Protein AF-A6DUK2-F1 (afdb_monomer)

Sequence (180 aa):
SLGEWRDLEKHQFIKEEFAVSKVKKNKSLIGTLGPFYIPAARHEIKELVKKYDLRALNLEQEVLGSKGKLFKLSSDVKMPRCLLSYIGNGYREITDIESNWERSTVRIFNDDGYSPFILKYKKSEIEALPDFDIVMTAERIGTLGAYTHIRLPLVTQKFRKAMTDLKVRGLQYVPVELVD

Radius of gyration: 17.28 Å; Cα contacts (8 Å, |Δi|>4): 289; chains: 1; bounding box: 39×39×57 Å

pLDDT: mean 71.47, std 18.18, range [30.64, 94.12]

Organism: NCBI:txid313628

Solvent-accessible surface area (backbone atoms only — not comparable to full-atom values): 10766 Å² total; per-residue (Å²): 115,85,63,63,61,59,50,52,54,52,56,48,52,51,54,65,73,55,60,79,72,87,79,73,93,64,96,50,58,30,43,56,51,74,98,45,83,44,47,30,31,33,58,84,47,53,72,60,51,59,76,68,68,58,35,48,58,40,81,80,47,64,42,86,92,47,92,80,50,34,26,35,68,41,34,89,48,60,45,63,71,62,70,52,35,26,30,32,76,91,77,37,81,38,82,74,78,86,46,82,68,50,50,72,42,30,37,43,78,47,71,90,78,62,74,78,69,70,51,33,36,52,42,70,61,56,72,70,49,77,83,61,25,29,30,18,43,60,56,32,42,19,58,90,91,53,96,59,58,42,51,53,71,46,68,37,70,69,42,53,50,51,41,51,77,69,64,56,41,84,80,83,87,72,70,68,47,71,41,132

Mean predicted aligned error: 10.88 Å

Foldseek 3Di:
DVVVVVVVVVVVVQCVVPPDDPDDDDPFQWEAPPPHRFIKGFPVCVVLLVVLVFFQFDFPAADPPPPRGIHTRAGPAEADAWQFWFQFPPRDTDRDDPDPVRLQTGADGPPPDDPPDATEDEPVRVVPTPDGQKHWYPGWHHHPPDSDTHTDIDGDVSVVVSCVVVVGPDDDDHHHHYDD

Structure (mmCIF, N/CA/C/O backbone):
data_AF-A6DUK2-F1
#
_entry.id   AF-A6DUK2-F1
#
loop_
_atom_site.group_PDB
_atom_site.id
_atom_site.type_symbol
_atom_site.label_atom_id
_atom_site.label_alt_id
_atom_site.label_comp_id
_atom_site.label_asym_id
_atom_site.label_entity_id
_atom_site.label_seq_id
_atom_site.pdbx_PDB_ins_code
_atom_site.Cartn_x
_atom_site.Cartn_y
_atom_site.Cartn_z
_atom_site.occupancy
_atom_site.B_iso_or_equiv
_atom_site.auth_seq_id
_atom_site.auth_comp_id
_atom_site.auth_asym_id
_atom_site.auth_atom_id
_atom_site.pdbx_PDB_model_num
ATOM 1 N N . SER A 1 1 ? -6.455 6.736 -35.539 1.00 45.06 1 SER A N 1
ATOM 2 C CA . SER A 1 1 ? -7.349 5.564 -35.354 1.00 45.06 1 SER A CA 1
ATOM 3 C C . SER A 1 1 ? -8.377 5.902 -34.267 1.00 45.06 1 SER A C 1
ATOM 5 O O . SER A 1 1 ? -8.144 6.832 -33.508 1.00 45.06 1 SER A O 1
ATOM 7 N N . LEU A 1 2 ? -9.525 5.215 -34.161 1.00 30.89 2 LEU A N 1
ATOM 8 C CA . LEU A 1 2 ? -10.537 5.487 -33.108 1.00 30.89 2 LEU A CA 1
ATOM 9 C C . LEU A 1 2 ? -10.062 5.141 -31.672 1.00 30.89 2 LEU A C 1
ATOM 11 O O . LEU A 1 2 ? -10.790 5.394 -30.715 1.00 30.89 2 LEU A O 1
ATOM 15 N N . GLY A 1 3 ? -8.859 4.568 -31.521 1.00 35.19 3 GLY A N 1
ATOM 16 C CA . GLY A 1 3 ? -8.232 4.263 -30.230 1.00 35.19 3 GLY A CA 1
ATOM 17 C C . GLY A 1 3 ? -7.584 5.477 -29.558 1.00 35.19 3 GLY A C 1
ATOM 18 O O . GLY A 1 3 ? -7.740 5.654 -28.358 1.00 35.19 3 GLY A O 1
ATOM 19 N N . GLU A 1 4 ? -6.965 6.375 -30.329 1.00 37.75 4 GLU A N 1
ATOM 20 C CA . GLU A 1 4 ? -6.225 7.530 -29.783 1.00 37.75 4 GLU A CA 1
ATOM 21 C C . GLU A 1 4 ? -7.146 8.577 -29.129 1.00 37.75 4 GLU A C 1
ATOM 23 O O . GLU A 1 4 ? -6.772 9.224 -28.154 1.00 37.75 4 GLU A O 1
ATOM 28 N N . TRP A 1 5 ? -8.387 8.707 -29.613 1.00 30.64 5 TRP A N 1
ATOM 29 C CA . TRP A 1 5 ? -9.367 9.653 -29.065 1.00 30.64 5 TRP A CA 1
ATOM 30 C C . TRP A 1 5 ? -10.004 9.166 -27.754 1.00 30.64 5 TRP A C 1
ATOM 32 O O . TRP A 1 5 ? -10.293 9.979 -26.880 1.00 30.64 5 TRP A O 1
ATOM 42 N N . ARG A 1 6 ? -10.162 7.845 -27.573 1.00 38.12 6 ARG A N 1
ATOM 43 C CA . ARG A 1 6 ? -10.682 7.266 -26.318 1.00 38.12 6 ARG A CA 1
ATOM 44 C C . ARG A 1 6 ? -9.668 7.347 -25.176 1.00 38.12 6 ARG A C 1
ATOM 46 O O . ARG A 1 6 ? -10.071 7.477 -24.020 1.00 38.12 6 ARG A O 1
ATOM 53 N N . ASP A 1 7 ? -8.375 7.297 -25.492 1.00 47.16 7 ASP A N 1
ATOM 54 C CA . ASP A 1 7 ? -7.317 7.453 -24.494 1.00 47.16 7 ASP A CA 1
ATOM 55 C C . ASP A 1 7 ? -7.156 8.912 -24.060 1.00 47.16 7 ASP A C 1
ATOM 57 O O . ASP A 1 7 ? -7.055 9.165 -22.860 1.00 47.16 7 ASP A O 1
ATOM 61 N N . LEU A 1 8 ? -7.246 9.877 -24.983 1.00 43.12 8 LEU A N 1
ATOM 62 C CA . LEU A 1 8 ? -7.203 11.310 -24.660 1.00 43.12 8 LEU A CA 1
ATOM 63 C C . LEU A 1 8 ? -8.324 11.738 -23.698 1.00 43.12 8 LEU A C 1
ATOM 65 O O . LEU A 1 8 ? -8.045 12.427 -22.718 1.00 43.12 8 LEU A O 1
ATOM 69 N N . GLU A 1 9 ? -9.561 11.281 -23.914 1.00 44.59 9 GLU A N 1
ATOM 70 C CA . GLU A 1 9 ? -10.689 11.589 -23.021 1.00 44.59 9 GLU A CA 1
ATOM 71 C C . GLU A 1 9 ? -10.521 10.964 -21.627 1.00 44.59 9 GLU A C 1
ATOM 73 O O . GLU A 1 9 ? -10.755 11.635 -20.622 1.00 44.59 9 GLU A O 1
ATOM 78 N N . LYS A 1 10 ? -10.034 9.716 -21.533 1.00 47.97 10 LYS A N 1
ATOM 79 C CA . LYS A 1 10 ? -9.690 9.090 -20.241 1.00 47.97 10 LYS A CA 1
ATOM 80 C C . LYS A 1 10 ? -8.568 9.838 -19.519 1.00 47.97 10 LYS A C 1
ATOM 82 O O . LYS A 1 10 ? -8.664 10.065 -18.316 1.00 47.97 10 LYS A O 1
ATOM 87 N N . HIS A 1 11 ? -7.518 10.226 -20.241 1.00 41.28 11 HIS A N 1
ATOM 88 C CA . HIS A 1 11 ? -6.366 10.948 -19.695 1.00 41.28 11 HIS A CA 1
ATOM 89 C C . HIS A 1 11 ? -6.765 12.338 -19.185 1.00 41.28 11 HIS A C 1
ATOM 91 O O . HIS A 1 11 ? -6.286 12.783 -18.140 1.00 41.28 11 HIS A O 1
ATOM 97 N N . GLN A 1 12 ? -7.655 13.022 -19.905 1.00 43.25 12 GLN A N 1
ATOM 98 C CA . GLN A 1 12 ? -8.161 14.334 -19.521 1.00 43.25 12 GLN A CA 1
ATOM 99 C C . GLN A 1 12 ? -9.124 14.249 -18.329 1.00 43.25 12 GLN A C 1
ATOM 101 O O . GLN A 1 12 ? -8.965 15.006 -17.374 1.00 43.25 12 GLN A O 1
ATOM 106 N N . PHE A 1 13 ? -10.022 13.259 -18.313 1.00 41.72 13 PHE A N 1
ATOM 107 C CA . PHE A 1 13 ? -10.908 12.981 -17.179 1.00 41.72 13 PHE A CA 1
ATOM 108 C C . PHE A 1 13 ? -10.129 12.702 -15.881 1.00 41.72 13 PHE A C 1
ATOM 110 O O . PHE A 1 13 ? -10.416 13.279 -14.834 1.00 41.72 13 PHE A O 1
ATOM 117 N N . ILE A 1 14 ? -9.080 11.878 -15.965 1.00 41.75 14 ILE A N 1
ATOM 118 C CA . ILE A 1 14 ? -8.162 11.598 -14.854 1.00 41.75 14 ILE A CA 1
ATOM 119 C C . ILE A 1 14 ? -7.509 12.906 -14.371 1.00 41.75 14 ILE A C 1
ATOM 121 O O . ILE A 1 14 ? -7.569 13.233 -13.187 1.00 41.75 14 ILE A O 1
ATOM 125 N N . LYS A 1 15 ? -6.937 13.713 -15.272 1.00 40.81 15 LYS A N 1
ATOM 126 C CA . LYS A 1 15 ? -6.276 14.979 -14.901 1.00 40.81 15 LYS A CA 1
ATOM 127 C C . LYS A 1 15 ? -7.209 15.974 -14.205 1.00 40.81 15 LYS A C 1
ATOM 129 O O . LYS A 1 15 ? -6.766 16.671 -13.291 1.00 40.81 15 LYS A O 1
ATOM 134 N N . GLU A 1 16 ? -8.470 16.039 -14.616 1.00 38.69 16 GLU A N 1
ATOM 135 C CA . GLU A 1 16 ? -9.457 16.959 -14.046 1.00 38.69 16 GLU A CA 1
ATOM 136 C C . GLU A 1 16 ? -9.954 16.505 -12.659 1.00 38.69 16 GLU A C 1
ATOM 138 O O . GLU A 1 16 ? -10.105 17.348 -11.773 1.00 38.69 16 GLU A O 1
ATOM 143 N N . GLU A 1 17 ? -10.102 15.196 -12.401 1.00 39.81 17 GLU A N 1
ATOM 144 C CA . GLU A 1 17 ? -10.443 14.685 -11.058 1.00 39.81 17 GLU A CA 1
ATOM 145 C C . GLU A 1 17 ? -9.275 14.749 -10.052 1.00 39.81 17 GLU A C 1
ATOM 147 O O . GLU A 1 17 ? -9.500 14.933 -8.852 1.00 39.81 17 GLU A O 1
ATOM 152 N N . PHE A 1 18 ? -8.020 14.624 -10.508 1.00 36.53 18 PHE A N 1
ATOM 153 C CA . PHE A 1 18 ? -6.834 14.610 -9.633 1.00 36.53 18 PHE A CA 1
ATOM 154 C C . PHE A 1 18 ? -6.201 15.989 -9.385 1.00 36.53 18 PHE A C 1
ATOM 156 O O . PHE A 1 18 ? -5.198 16.075 -8.668 1.00 36.53 18 PHE A O 1
ATOM 163 N N . ALA A 1 19 ? -6.779 17.078 -9.908 1.00 34.12 19 ALA A N 1
ATOM 164 C CA . ALA A 1 19 ? -6.306 18.437 -9.655 1.00 34.12 19 ALA A CA 1
ATOM 165 C C . ALA A 1 19 ? -6.339 18.758 -8.145 1.00 34.12 19 ALA A C 1
ATOM 167 O O . ALA A 1 19 ? -7.383 18.968 -7.524 1.00 34.12 19 ALA A O 1
ATOM 168 N N . VAL A 1 20 ? -5.151 18.765 -7.535 1.00 38.03 20 VAL A N 1
ATOM 169 C CA . VAL A 1 20 ? -4.941 18.858 -6.088 1.00 38.03 20 VAL A CA 1
ATOM 170 C C . VAL A 1 20 ? -5.486 20.180 -5.543 1.00 38.03 20 VAL A C 1
ATOM 172 O O . VAL A 1 20 ? -4.880 21.244 -5.686 1.00 38.03 20 VAL A O 1
ATOM 175 N N . SER A 1 21 ? -6.619 20.117 -4.844 1.00 37.66 21 SER A N 1
ATOM 176 C CA . SER A 1 21 ? -7.085 21.239 -4.030 1.00 37.66 21 SER A CA 1
ATOM 177 C C . SER A 1 21 ? -6.157 21.430 -2.820 1.00 37.66 21 SER A C 1
ATOM 179 O O . SER A 1 21 ? -5.757 20.476 -2.151 1.00 37.66 21 SER A O 1
ATOM 181 N N . LYS A 1 22 ? -5.774 22.683 -2.533 1.00 37.12 22 LYS A N 1
ATOM 182 C CA . LYS A 1 22 ? -4.917 23.040 -1.388 1.00 37.12 22 LYS A CA 1
ATOM 183 C C . LYS A 1 22 ? -5.529 22.520 -0.080 1.00 37.12 22 LYS A C 1
ATOM 185 O O . LYS A 1 22 ? -6.504 23.077 0.427 1.00 37.12 22 LYS A O 1
ATOM 190 N N . VAL A 1 23 ? -4.928 21.480 0.498 1.00 41.41 23 VAL A N 1
ATOM 191 C CA . VAL A 1 23 ? -5.376 20.886 1.763 1.00 41.41 23 VAL A CA 1
ATOM 192 C C . VAL A 1 23 ? -5.071 21.849 2.915 1.00 41.41 23 VAL A C 1
ATOM 194 O O . VAL A 1 23 ? -3.919 22.056 3.297 1.00 41.41 23 VAL A O 1
ATOM 197 N N . LYS A 1 24 ? -6.114 22.456 3.497 1.00 37.97 24 LYS A N 1
ATOM 198 C CA . LYS A 1 24 ? -6.003 23.206 4.760 1.00 37.97 24 LYS A CA 1
ATOM 199 C C . LYS A 1 24 ? -5.515 22.265 5.872 1.00 37.97 24 LYS A C 1
ATOM 201 O O . LYS A 1 24 ? -6.034 21.158 6.005 1.00 37.97 24 LYS A O 1
ATOM 206 N N . LYS A 1 25 ? -4.566 22.725 6.704 1.00 37.44 25 LYS A N 1
ATOM 207 C CA . LYS A 1 25 ? -4.083 22.023 7.911 1.00 37.44 25 LYS A CA 1
ATOM 208 C C . LYS A 1 25 ? -5.261 21.671 8.830 1.00 37.44 25 LYS A C 1
ATOM 210 O O . LYS A 1 25 ? -5.699 22.494 9.627 1.00 37.44 25 LYS A O 1
ATOM 215 N N . ASN A 1 26 ? -5.771 20.450 8.728 1.00 40.22 26 ASN A N 1
ATOM 216 C CA . ASN A 1 26 ? -6.730 19.889 9.674 1.00 40.22 26 ASN A CA 1
ATOM 217 C C . ASN A 1 26 ? -5.971 19.048 10.708 1.00 40.22 26 ASN A C 1
ATOM 219 O O . ASN A 1 26 ? -4.982 18.401 10.371 1.00 40.22 26 ASN A O 1
ATOM 223 N N . LYS A 1 27 ? -6.446 19.017 11.960 1.00 47.41 27 LYS A N 1
ATOM 224 C CA . LYS A 1 27 ? -5.986 18.054 12.980 1.00 47.41 27 LYS A CA 1
ATOM 225 C C . LYS A 1 27 ? -6.487 16.652 12.598 1.00 47.41 27 LYS A C 1
ATOM 227 O O . LYS A 1 27 ? -7.450 16.163 13.179 1.00 47.41 27 LYS A O 1
ATOM 232 N N . SER A 1 28 ? -5.915 16.049 11.560 1.00 53.22 28 SER A N 1
ATOM 233 C CA . SER A 1 28 ? -6.360 14.757 11.046 1.00 53.22 28 SER A CA 1
ATOM 234 C C . SER A 1 28 ? -5.963 13.614 11.990 1.00 53.22 28 SER A C 1
ATOM 236 O O . SER A 1 28 ? -4.946 13.668 12.690 1.00 53.22 28 SER A O 1
ATOM 238 N N . LEU A 1 29 ? -6.815 12.588 12.044 1.00 51.34 29 LEU A N 1
ATOM 239 C CA . LEU A 1 29 ? -6.572 11.369 12.822 1.00 51.34 29 LEU A CA 1
ATOM 240 C C . LEU A 1 29 ? -5.652 10.383 12.084 1.00 51.34 29 LEU A C 1
ATOM 242 O O . LEU A 1 29 ? -5.032 9.530 12.716 1.00 51.34 29 LEU A O 1
ATOM 246 N N . ILE A 1 30 ? -5.544 10.538 10.762 1.00 52.28 30 ILE A N 1
ATOM 247 C CA . ILE A 1 30 ? -4.545 9.896 9.912 1.00 52.28 30 ILE A CA 1
ATOM 248 C C . ILE A 1 30 ? -3.815 10.997 9.149 1.00 52.28 30 ILE A C 1
ATOM 250 O O . ILE A 1 30 ? -4.435 11.945 8.667 1.00 52.28 30 ILE A O 1
ATOM 254 N N . GLY A 1 31 ? -2.495 10.916 9.086 1.00 49.41 31 GLY A N 1
ATOM 255 C CA . GLY A 1 31 ? -1.660 11.827 8.311 1.00 49.41 31 GLY A CA 1
ATOM 256 C C . GLY A 1 31 ? -0.630 11.045 7.516 1.00 49.41 31 GLY A C 1
ATOM 257 O O . GLY A 1 31 ? -0.339 9.896 7.830 1.00 49.41 31 GLY A O 1
ATOM 258 N N . THR A 1 32 ? -0.063 11.657 6.488 1.00 52.19 32 THR A N 1
ATOM 259 C CA . THR A 1 32 ? 1.087 11.092 5.781 1.00 52.19 32 THR A CA 1
ATOM 260 C C . THR A 1 32 ? 2.363 11.390 6.563 1.00 52.19 32 THR A C 1
ATOM 262 O O . THR A 1 32 ? 2.570 12.533 6.984 1.00 52.19 32 THR A O 1
ATOM 265 N N . LEU A 1 33 ? 3.235 10.395 6.743 1.00 48.03 33 LEU A N 1
ATOM 266 C CA . LEU A 1 33 ? 4.573 10.581 7.311 1.00 48.03 33 LEU A CA 1
ATOM 267 C C . LEU A 1 33 ? 5.474 11.314 6.311 1.00 48.03 33 LEU A C 1
ATOM 269 O O . LEU A 1 33 ? 6.327 10.719 5.663 1.00 48.03 33 LEU A O 1
ATOM 273 N N . GLY A 1 34 ? 5.273 12.626 6.179 1.00 37.62 34 GLY A N 1
ATOM 274 C CA . GLY A 1 34 ? 6.048 13.464 5.270 1.00 37.62 34 GLY A CA 1
ATOM 275 C C . GLY A 1 34 ? 7.566 13.228 5.401 1.00 37.62 34 GLY A C 1
ATOM 276 O O . GLY A 1 34 ? 8.056 13.040 6.516 1.00 37.62 34 GLY A O 1
ATOM 277 N N . PRO A 1 35 ? 8.311 13.230 4.281 1.00 40.72 35 PRO A N 1
ATOM 278 C CA . PRO A 1 35 ? 7.861 13.513 2.911 1.00 40.72 35 PRO A CA 1
ATOM 279 C C . PRO A 1 35 ? 7.275 12.288 2.178 1.00 40.72 35 PRO A C 1
ATOM 281 O O . PRO A 1 35 ? 6.987 12.361 0.989 1.00 40.72 35 PRO A O 1
ATOM 284 N N . PHE A 1 36 ? 7.089 11.163 2.869 1.00 50.69 36 PHE A N 1
ATOM 285 C CA . PHE A 1 36 ? 6.745 9.883 2.266 1.00 50.69 36 PHE A CA 1
ATOM 286 C C . PHE A 1 36 ? 5.312 9.512 2.625 1.00 50.69 36 PHE A C 1
ATOM 288 O O . PHE A 1 36 ? 4.965 9.389 3.792 1.00 50.69 36 PHE A O 1
ATOM 295 N N . TYR A 1 37 ? 4.459 9.337 1.624 1.00 55.91 37 TYR A N 1
ATOM 296 C CA . TYR A 1 37 ? 3.010 9.140 1.737 1.00 55.91 37 TYR A CA 1
ATOM 297 C C . TYR A 1 37 ? 2.545 7.888 2.526 1.00 55.91 37 TYR A C 1
ATOM 299 O O . TYR A 1 37 ? 1.450 7.404 2.274 1.00 55.91 37 TYR A O 1
ATOM 307 N N . ILE A 1 38 ? 3.314 7.344 3.482 1.00 60.78 38 ILE A N 1
ATOM 308 C CA . ILE A 1 38 ? 2.827 6.326 4.418 1.00 60.78 38 ILE A CA 1
ATOM 309 C C . ILE A 1 38 ? 1.755 6.966 5.308 1.00 60.78 38 ILE A C 1
ATOM 311 O O . ILE A 1 38 ? 2.081 7.868 6.090 1.00 60.78 38 ILE A O 1
ATOM 315 N N . PRO A 1 39 ? 0.503 6.493 5.259 1.00 67.94 39 PRO A N 1
ATOM 316 C CA . PRO A 1 39 ? -0.507 6.907 6.207 1.00 67.94 39 PRO A CA 1
ATOM 317 C C . PRO A 1 39 ? -0.181 6.322 7.590 1.00 67.94 39 PRO A C 1
ATOM 319 O O . PRO A 1 39 ? -0.096 5.108 7.783 1.00 67.94 39 PRO A O 1
ATOM 322 N N . ALA A 1 40 ? 0.013 7.206 8.564 1.00 71.12 40 ALA A N 1
ATOM 323 C CA . ALA A 1 40 ? 0.102 6.871 9.975 1.00 71.12 40 ALA A CA 1
ATOM 324 C C . ALA A 1 40 ? -1.161 7.333 10.696 1.00 71.12 40 ALA A C 1
ATOM 326 O O . ALA A 1 40 ? -1.628 8.460 10.508 1.00 71.12 40 ALA A O 1
ATOM 327 N N . ALA A 1 41 ? -1.702 6.459 11.532 1.00 76.00 41 ALA A N 1
ATOM 328 C CA . ALA A 1 41 ? -2.927 6.675 12.275 1.00 76.00 41 ALA A CA 1
ATOM 329 C C . ALA A 1 41 ? -2.635 6.857 13.761 1.00 76.00 41 ALA A C 1
ATOM 331 O O . ALA A 1 41 ? -1.710 6.260 14.312 1.00 76.00 41 ALA A O 1
ATOM 332 N N . ARG A 1 42 ? -3.447 7.677 14.431 1.00 78.12 42 ARG A N 1
ATOM 333 C CA . ARG A 1 42 ? -3.422 7.776 15.894 1.00 78.12 42 ARG A CA 1
ATOM 334 C C . ARG A 1 42 ? -3.909 6.485 16.532 1.00 78.12 42 ARG A C 1
ATOM 336 O O . ARG A 1 42 ? -4.861 5.891 16.037 1.00 78.12 42 ARG A O 1
ATOM 343 N N . HIS A 1 43 ? -3.351 6.125 17.688 1.00 79.06 43 HIS A N 1
ATOM 344 C CA . HIS A 1 43 ? -3.784 4.946 18.458 1.00 79.06 43 HIS A CA 1
ATOM 345 C C . HIS A 1 43 ? -5.294 4.919 18.745 1.00 79.06 43 HIS A C 1
ATOM 347 O O . HIS A 1 43 ? -5.885 3.847 18.769 1.00 79.06 43 HIS A O 1
ATOM 353 N N . GLU A 1 44 ? -5.936 6.082 18.873 1.00 77.56 44 GLU A N 1
ATOM 354 C CA . GLU A 1 44 ? -7.392 6.227 19.043 1.00 77.56 44 GLU A CA 1
ATOM 355 C C . GLU A 1 44 ? -8.210 5.518 17.942 1.00 77.56 44 GLU A C 1
ATOM 357 O O . GLU A 1 44 ? -9.328 5.072 18.187 1.00 77.56 44 GLU A O 1
ATOM 362 N N . ILE A 1 45 ? -7.654 5.374 16.733 1.00 79.25 45 ILE A N 1
ATOM 363 C CA . ILE A 1 45 ? -8.292 4.672 15.612 1.00 79.25 45 ILE A CA 1
ATOM 364 C C . ILE A 1 45 ? -8.094 3.150 15.693 1.00 79.25 45 ILE A C 1
ATOM 366 O O . ILE A 1 45 ? -8.888 2.414 15.109 1.00 79.25 45 ILE A O 1
ATOM 370 N N . LYS A 1 46 ? -7.089 2.652 16.427 1.00 83.56 46 LYS A N 1
ATOM 371 C CA . LYS A 1 46 ? -6.713 1.225 16.454 1.00 83.56 46 LYS A CA 1
ATOM 372 C C . LYS A 1 46 ? -7.903 0.337 16.831 1.00 83.56 46 LYS A C 1
ATOM 374 O O . LYS A 1 46 ? -8.255 -0.566 16.078 1.00 83.56 46 LYS A O 1
ATOM 379 N N . GLU A 1 47 ? -8.591 0.656 17.927 1.00 82.38 47 GLU A N 1
ATOM 380 C CA . GLU A 1 47 ? -9.769 -0.104 18.381 1.00 82.38 47 GLU A CA 1
ATOM 381 C C . GLU A 1 47 ? -11.003 0.100 17.497 1.00 82.38 47 GLU A C 1
ATOM 383 O O . GLU A 1 47 ? -11.858 -0.776 17.390 1.00 82.38 47 GLU A O 1
ATOM 388 N N . LEU A 1 48 ? -11.101 1.247 16.82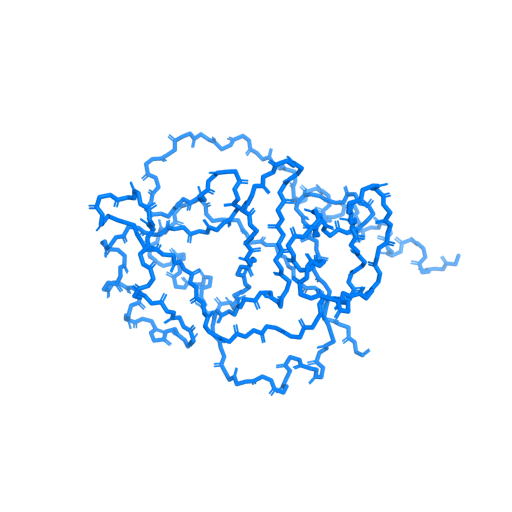7 1.00 82.81 48 LEU A N 1
ATOM 389 C CA . LEU A 1 48 ? -12.203 1.534 15.917 1.00 82.81 48 LEU A CA 1
ATOM 390 C C . LEU A 1 48 ? -12.086 0.737 14.615 1.00 82.81 48 LEU A C 1
ATOM 392 O O . LEU A 1 48 ? -13.092 0.251 14.106 1.00 82.81 48 LEU A O 1
ATOM 396 N N . VAL A 1 49 ? -10.867 0.571 14.100 1.00 84.69 49 VAL A N 1
ATOM 397 C CA . VAL A 1 49 ? -10.603 -0.172 12.862 1.00 84.69 49 VAL A CA 1
ATOM 398 C C . VAL A 1 49 ? -10.723 -1.678 13.067 1.00 84.69 49 VAL A C 1
ATOM 400 O O . VAL A 1 49 ? -11.223 -2.358 12.174 1.00 84.69 49 VAL A O 1
ATOM 403 N N . LYS A 1 50 ? -10.378 -2.195 14.255 1.00 86.19 50 LYS A N 1
ATOM 404 C CA . LYS A 1 50 ? -10.597 -3.611 14.606 1.00 86.19 50 LYS A CA 1
ATOM 405 C C . LYS A 1 50 ? -12.049 -4.062 14.396 1.00 86.19 50 LYS A C 1
ATOM 407 O O . LYS A 1 50 ? -12.274 -5.201 14.012 1.00 86.19 50 LYS A O 1
ATOM 412 N N . LYS A 1 51 ? -13.031 -3.165 14.566 1.00 89.88 51 LYS A N 1
ATOM 413 C CA . LYS A 1 51 ? -14.464 -3.465 14.365 1.00 89.88 51 LYS A CA 1
ATOM 414 C C . LYS A 1 51 ? -14.840 -3.808 12.920 1.00 89.88 51 LYS A C 1
ATOM 416 O O . LYS A 1 51 ? -15.892 -4.394 12.706 1.00 89.88 51 LYS A O 1
ATOM 421 N N . TYR A 1 52 ? -14.024 -3.414 11.944 1.00 90.31 52 TYR A N 1
ATOM 422 C CA . TYR A 1 52 ? -14.287 -3.658 10.522 1.00 90.31 52 TYR A CA 1
ATOM 423 C C . TYR A 1 52 ? -13.684 -4.966 10.011 1.00 90.31 52 TYR A C 1
ATOM 425 O O . TYR A 1 52 ? -13.899 -5.297 8.842 1.00 90.31 52 TYR A O 1
ATOM 433 N N . ASP A 1 53 ? -12.923 -5.671 10.858 1.00 91.75 53 ASP A N 1
ATOM 434 C CA . ASP A 1 53 ? -12.272 -6.936 10.518 1.00 91.75 53 ASP A CA 1
ATOM 435 C C . ASP A 1 53 ? -11.520 -6.839 9.175 1.00 91.75 53 ASP A C 1
ATOM 437 O O . ASP A 1 53 ? -11.833 -7.513 8.188 1.00 91.75 53 ASP A O 1
ATOM 441 N N . LEU A 1 54 ? -10.618 -5.852 9.080 1.00 91.25 54 LEU A N 1
ATOM 442 C CA . LEU A 1 54 ? -9.863 -5.570 7.857 1.00 91.25 54 LEU A CA 1
ATOM 443 C C . LEU A 1 54 ? -8.718 -6.572 7.708 1.00 91.25 54 LEU A C 1
ATOM 445 O O . LEU A 1 54 ? -7.795 -6.610 8.523 1.00 91.25 54 LEU A O 1
ATOM 449 N N . ARG A 1 55 ? -8.766 -7.356 6.632 1.00 93.56 55 ARG A N 1
ATOM 450 C CA . ARG A 1 55 ? -7.813 -8.436 6.363 1.00 93.56 55 ARG A CA 1
ATOM 451 C C . ARG A 1 55 ? -6.427 -7.885 6.044 1.00 93.56 55 ARG A C 1
ATOM 453 O O . ARG A 1 55 ? -6.293 -6.870 5.357 1.00 93.56 55 ARG A O 1
ATOM 460 N N . ALA A 1 56 ? -5.406 -8.593 6.526 1.00 92.88 56 ALA A N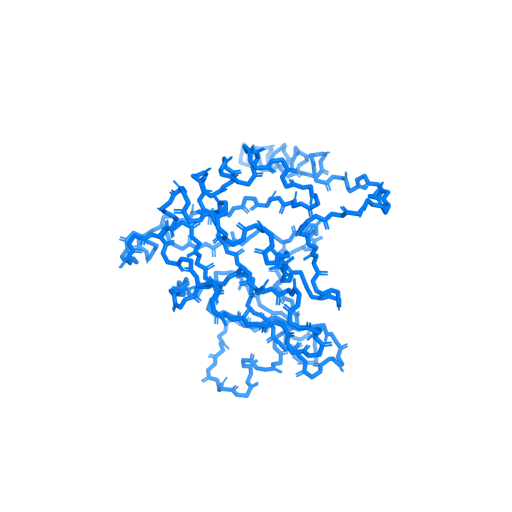 1
ATOM 461 C CA . ALA A 1 56 ? -3.988 -8.287 6.333 1.00 92.88 56 ALA A CA 1
ATOM 462 C C . ALA A 1 56 ? -3.509 -6.929 6.897 1.00 92.88 56 ALA A C 1
ATOM 464 O O . ALA A 1 56 ? -2.382 -6.522 6.616 1.00 92.88 56 ALA A O 1
ATOM 465 N N . LEU A 1 57 ? -4.317 -6.237 7.709 1.00 91.31 57 LEU A N 1
ATOM 466 C CA . LEU A 1 57 ? -3.914 -4.999 8.375 1.00 91.31 57 LEU A CA 1
ATOM 467 C C . LEU A 1 57 ? -3.049 -5.287 9.606 1.00 91.31 57 LEU A C 1
ATOM 469 O O . LEU A 1 57 ? -3.501 -5.907 10.565 1.00 91.31 57 LEU A O 1
ATOM 473 N N . ASN A 1 58 ? -1.831 -4.754 9.612 1.00 89.25 58 ASN A N 1
ATOM 474 C CA . ASN A 1 58 ? -0.932 -4.795 10.756 1.00 89.25 58 ASN A CA 1
ATOM 475 C C . ASN A 1 58 ? -1.047 -3.492 11.574 1.00 89.25 58 ASN A C 1
ATOM 477 O O . ASN A 1 58 ? -0.781 -2.397 11.072 1.00 89.25 58 ASN A O 1
ATOM 481 N N . LEU A 1 59 ? -1.461 -3.626 12.840 1.00 85.69 59 LEU A N 1
ATOM 482 C CA . LEU A 1 59 ? -1.679 -2.526 13.792 1.00 85.69 59 LEU A CA 1
ATOM 483 C C . LEU A 1 59 ? -0.566 -2.396 14.847 1.00 85.69 59 LEU A C 1
ATOM 485 O O . LEU A 1 59 ? -0.652 -1.533 15.724 1.00 85.69 59 LEU A O 1
ATOM 489 N N . GLU A 1 60 ? 0.446 -3.260 14.803 1.00 85.56 60 GLU A N 1
ATOM 490 C CA . GLU A 1 60 ? 1.525 -3.310 15.799 1.00 85.56 60 GLU A CA 1
ATOM 491 C C . GLU A 1 60 ? 2.760 -2.511 15.365 1.00 85.56 60 GLU A C 1
ATOM 493 O O . GLU A 1 60 ? 3.656 -2.249 16.164 1.00 85.56 60 GLU A O 1
ATOM 498 N N . GLN A 1 61 ? 2.812 -2.070 14.105 1.00 81.50 61 GLN A N 1
ATOM 499 C CA . GLN A 1 61 ? 3.941 -1.296 13.609 1.00 81.50 61 GLN A CA 1
ATOM 500 C C . GLN A 1 61 ? 3.871 0.175 14.049 1.00 81.50 61 GLN A C 1
ATOM 502 O O . GLN A 1 61 ? 3.248 1.017 13.397 1.00 81.50 61 GLN A O 1
ATOM 507 N N . GLU A 1 62 ? 4.580 0.511 15.123 1.00 81.38 62 GLU A N 1
ATOM 508 C CA . GLU A 1 62 ? 4.712 1.891 15.595 1.00 81.38 62 GLU A CA 1
ATOM 509 C C . GLU A 1 62 ? 5.567 2.771 14.663 1.00 81.38 62 GLU A C 1
ATOM 511 O O . GLU A 1 62 ? 6.448 2.319 13.917 1.00 81.38 62 GLU A O 1
ATOM 516 N N . VAL A 1 63 ? 5.316 4.081 14.704 1.00 74.12 63 VAL A N 1
ATOM 517 C CA . VAL A 1 63 ? 6.163 5.071 14.031 1.00 74.12 63 VAL A CA 1
ATOM 518 C C . VAL A 1 63 ? 7.332 5.441 14.942 1.00 74.12 63 VAL A C 1
ATOM 520 O O . VAL A 1 63 ? 7.145 6.135 15.944 1.00 74.12 63 VAL A O 1
ATOM 523 N N . LEU A 1 64 ? 8.543 5.023 14.556 1.00 70.12 64 LEU A N 1
ATOM 524 C CA . LEU A 1 64 ? 9.792 5.401 15.228 1.00 70.12 64 LEU A CA 1
ATOM 525 C C . LEU A 1 64 ? 9.901 6.927 15.365 1.00 70.12 64 LEU A C 1
ATOM 527 O O . LEU A 1 64 ? 9.640 7.666 14.417 1.00 70.12 64 LEU A O 1
ATOM 531 N N . GLY A 1 65 ? 10.276 7.397 16.555 1.00 67.75 65 GLY A N 1
ATOM 532 C CA . GLY A 1 65 ? 10.376 8.828 16.867 1.00 67.75 65 GLY A CA 1
ATOM 533 C C . GLY A 1 65 ? 9.040 9.510 17.185 1.00 67.75 65 GLY A C 1
ATOM 534 O O . GLY A 1 65 ? 9.033 10.640 17.673 1.00 67.75 65 GLY A O 1
ATOM 535 N N . SER A 1 66 ? 7.901 8.836 16.989 1.00 69.44 66 SER A N 1
ATOM 536 C CA . SER A 1 66 ? 6.648 9.260 17.614 1.00 69.44 66 SER A CA 1
ATOM 537 C C . SER A 1 66 ? 6.648 8.815 19.081 1.00 69.44 66 SER A C 1
ATOM 539 O O . SER A 1 66 ? 7.163 7.750 19.407 1.00 69.44 66 SER A O 1
ATOM 541 N N . LYS A 1 67 ? 6.075 9.611 19.993 1.00 67.88 67 LYS A N 1
ATOM 542 C CA . LYS A 1 67 ? 5.946 9.258 21.424 1.00 67.88 67 LYS A CA 1
ATOM 543 C C . LYS A 1 67 ? 4.896 8.146 21.665 1.00 67.88 67 LYS A C 1
ATOM 545 O O . LYS A 1 67 ? 4.029 8.327 22.514 1.00 67.88 67 LYS A O 1
ATOM 550 N N . GLY A 1 68 ? 4.888 7.085 20.851 1.00 62.19 68 GLY A N 1
ATOM 551 C CA . GLY A 1 68 ? 3.914 5.984 20.908 1.00 62.19 68 GLY A CA 1
ATOM 552 C C . GLY A 1 68 ? 2.476 6.399 20.578 1.00 62.19 68 GLY A C 1
ATOM 553 O O . GLY A 1 68 ? 1.522 5.802 21.060 1.00 62.19 68 GLY A O 1
ATOM 554 N N . LYS A 1 69 ? 2.290 7.494 19.826 1.00 74.62 69 LYS A N 1
ATOM 555 C CA . LYS A 1 69 ? 0.950 8.023 19.497 1.00 74.62 69 LYS A CA 1
ATOM 556 C C . LYS A 1 69 ? 0.475 7.640 18.104 1.00 74.62 69 LYS A C 1
ATOM 558 O O . LYS A 1 69 ? -0.700 7.855 17.807 1.00 74.62 69 LYS A O 1
ATOM 563 N N . LEU A 1 70 ? 1.369 7.134 17.256 1.00 80.25 70 LEU A N 1
ATOM 564 C CA . LEU A 1 70 ? 1.103 6.855 15.852 1.00 80.25 70 LEU A CA 1
ATOM 565 C C . LEU A 1 70 ? 1.550 5.437 15.490 1.00 80.25 70 LEU A C 1
ATOM 567 O O . LEU A 1 70 ? 2.674 5.043 15.802 1.00 80.25 70 LEU A O 1
ATOM 571 N N . PHE A 1 71 ? 0.708 4.728 14.748 1.00 79.00 71 PHE A N 1
ATOM 572 C CA . PHE A 1 71 ? 1.039 3.456 14.110 1.00 79.00 71 PHE A CA 1
ATOM 573 C C . PHE A 1 71 ? 0.906 3.578 12.591 1.00 79.00 71 PHE A C 1
ATOM 575 O O . PHE A 1 71 ? 0.193 4.448 12.084 1.00 79.00 71 PHE A O 1
ATOM 582 N N . LYS A 1 72 ? 1.614 2.732 11.846 1.00 81.81 72 LYS A N 1
ATOM 583 C CA . LYS A 1 72 ? 1.550 2.695 10.381 1.00 81.81 72 LYS A CA 1
ATOM 584 C C . LYS A 1 72 ? 0.385 1.819 9.941 1.00 81.81 72 LYS A C 1
ATOM 586 O O . LYS A 1 72 ? 0.252 0.696 10.413 1.00 81.81 72 LYS A O 1
ATOM 591 N N . LEU A 1 73 ? -0.412 2.298 8.989 1.00 82.94 73 LEU A N 1
ATOM 592 C CA . LEU A 1 73 ? -1.320 1.421 8.253 1.00 82.94 73 LEU A CA 1
ATOM 593 C C . LEU A 1 73 ? -0.473 0.594 7.282 1.00 82.94 73 LEU A C 1
ATOM 595 O O . LEU A 1 73 ? 0.031 1.119 6.290 1.00 82.94 73 LEU A O 1
ATOM 599 N N . SER A 1 74 ? -0.248 -0.670 7.629 1.00 87.81 74 SER A N 1
ATOM 600 C CA . SER A 1 74 ? 0.700 -1.547 6.942 1.00 87.81 74 SER A CA 1
ATOM 601 C C . SER A 1 74 ? 0.145 -2.960 6.777 1.00 87.81 74 SER A C 1
ATOM 603 O O . SER A 1 74 ? -0.885 -3.302 7.357 1.00 87.81 74 SER A O 1
ATOM 605 N N . SE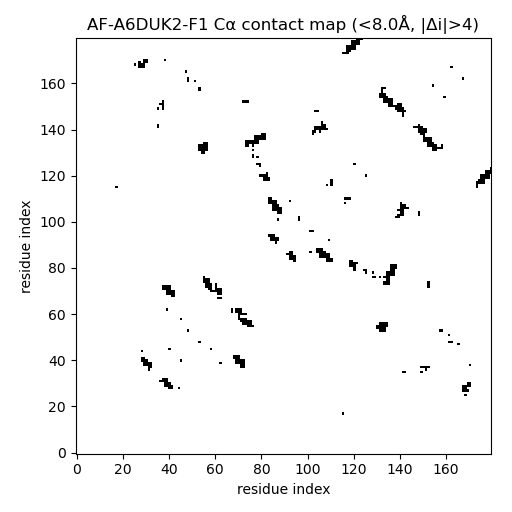R A 1 75 ? 0.827 -3.767 5.969 1.00 90.75 75 SER A N 1
ATOM 606 C CA . SER A 1 75 ? 0.525 -5.177 5.750 1.00 90.75 75 SER A CA 1
ATOM 607 C C . SER A 1 75 ? 1.815 -5.966 5.538 1.00 90.75 75 SER A C 1
ATOM 609 O O . SER A 1 75 ? 2.790 -5.433 4.997 1.00 90.75 75 SER A O 1
ATOM 611 N N . ASP A 1 76 ? 1.807 -7.236 5.934 1.00 91.12 76 ASP A N 1
ATOM 612 C CA . ASP A 1 76 ? 2.864 -8.194 5.595 1.00 91.12 76 ASP A CA 1
ATOM 613 C C . ASP A 1 76 ? 2.635 -8.849 4.224 1.00 91.12 76 ASP A C 1
ATOM 615 O O . ASP A 1 76 ? 3.576 -9.373 3.619 1.00 91.12 76 ASP A O 1
ATOM 619 N N . VAL A 1 77 ? 1.411 -8.755 3.691 1.00 93.31 77 VAL A N 1
ATOM 620 C CA . VAL A 1 77 ? 1.095 -9.157 2.320 1.00 93.31 77 VAL A CA 1
ATOM 621 C C . VAL A 1 77 ? 1.679 -8.117 1.372 1.00 93.31 77 VAL A C 1
ATOM 623 O O . VAL A 1 77 ? 1.566 -6.902 1.581 1.00 93.31 77 VAL A O 1
ATOM 626 N N . LYS A 1 78 ? 2.326 -8.601 0.313 1.00 92.88 78 LYS A N 1
ATOM 627 C CA . LYS A 1 78 ? 2.920 -7.762 -0.725 1.00 92.88 78 LYS A CA 1
ATOM 628 C C . LYS A 1 78 ? 2.249 -8.044 -2.054 1.00 92.88 78 LYS A C 1
ATOM 630 O O . LYS A 1 78 ? 1.969 -9.194 -2.369 1.00 92.88 78 LYS A O 1
ATOM 635 N N . MET A 1 79 ? 2.054 -6.984 -2.821 1.00 92.56 79 MET A N 1
ATOM 636 C CA . MET A 1 79 ? 1.677 -7.069 -4.221 1.00 92.56 79 MET A CA 1
ATOM 637 C C . MET A 1 79 ? 2.762 -7.796 -5.020 1.00 92.56 79 MET A C 1
ATOM 639 O O . MET A 1 79 ? 3.926 -7.804 -4.597 1.00 92.56 79 MET A O 1
ATOM 643 N N . PRO A 1 80 ? 2.417 -8.342 -6.197 1.00 91.25 80 PRO A N 1
ATOM 644 C CA . PRO A 1 80 ? 3.403 -8.627 -7.229 1.00 91.25 80 PRO A CA 1
ATOM 645 C C . PRO A 1 80 ? 4.148 -7.351 -7.648 1.00 91.25 80 PRO A C 1
ATOM 647 O O . PRO A 1 80 ? 3.885 -6.245 -7.163 1.00 91.25 80 PRO A O 1
ATOM 650 N N . ARG A 1 81 ? 5.122 -7.510 -8.543 1.00 88.38 81 ARG A N 1
ATOM 651 C CA . ARG A 1 81 ? 5.874 -6.380 -9.090 1.00 88.38 81 ARG A CA 1
ATOM 652 C C . ARG A 1 81 ? 4.932 -5.458 -9.861 1.00 88.38 81 ARG A C 1
ATOM 654 O O . ARG A 1 81 ? 4.108 -5.924 -10.642 1.00 88.38 81 ARG A O 1
ATOM 661 N N . CYS A 1 82 ? 5.055 -4.154 -9.637 1.00 88.25 82 CYS A N 1
ATOM 662 C CA . CYS A 1 82 ? 4.344 -3.179 -10.459 1.00 88.25 82 CYS A CA 1
ATOM 663 C C . CYS A 1 82 ? 4.925 -3.199 -11.880 1.00 88.25 82 CYS A C 1
ATOM 665 O O . CYS A 1 82 ? 6.143 -3.299 -12.048 1.00 88.25 82 CYS A O 1
ATOM 667 N N . LEU A 1 83 ? 4.048 -3.094 -12.878 1.00 88.19 83 LEU A N 1
ATOM 668 C CA . LEU A 1 83 ? 4.398 -3.146 -14.302 1.00 88.19 83 LEU A CA 1
ATOM 669 C C . LEU A 1 83 ? 4.944 -1.827 -14.845 1.00 88.19 83 LEU A C 1
ATOM 671 O O . LEU A 1 83 ? 5.434 -1.784 -15.969 1.00 88.19 83 LEU A O 1
ATOM 675 N N . LEU A 1 84 ? 4.833 -0.751 -14.067 1.00 85.12 84 LEU A N 1
ATOM 676 C CA . LEU A 1 84 ? 5.485 0.504 -14.403 1.00 85.12 84 LEU A CA 1
ATOM 677 C C . LEU A 1 84 ? 6.998 0.341 -14.308 1.00 85.12 84 LEU A C 1
ATOM 679 O O . LEU A 1 84 ? 7.513 -0.306 -13.390 1.00 85.12 84 LEU A O 1
ATOM 683 N N . SER A 1 85 ? 7.704 0.996 -15.220 1.00 83.38 85 SER A N 1
ATOM 684 C CA . SER A 1 85 ? 9.138 1.176 -15.090 1.00 83.38 85 SER A CA 1
ATOM 685 C C . SER A 1 85 ? 9.460 2.161 -13.963 1.00 83.38 85 SER A C 1
ATOM 687 O O . SER A 1 85 ? 8.600 2.833 -13.381 1.00 83.38 85 SER A O 1
ATOM 689 N N . TYR A 1 86 ? 10.734 2.214 -13.602 1.00 80.19 86 TYR A N 1
ATOM 690 C CA . TYR A 1 86 ? 11.226 2.963 -12.458 1.00 80.19 86 TYR A CA 1
ATOM 691 C C . TYR A 1 86 ? 12.282 3.952 -12.897 1.00 80.19 86 TYR A C 1
ATOM 693 O O . TYR A 1 86 ? 13.123 3.627 -13.727 1.00 80.19 86 TYR A O 1
ATOM 701 N N . ILE A 1 87 ? 12.336 5.115 -12.257 1.00 76.69 87 ILE A N 1
ATOM 702 C CA . ILE A 1 87 ? 13.514 5.973 -12.370 1.00 76.69 87 ILE A CA 1
ATOM 703 C C . ILE A 1 87 ? 14.488 5.607 -11.253 1.00 76.69 87 ILE A C 1
ATOM 705 O O . ILE A 1 87 ? 14.219 5.818 -10.067 1.00 76.69 87 ILE A O 1
ATOM 709 N N . GLY A 1 88 ? 15.625 5.036 -11.635 1.00 71.38 88 GLY A N 1
ATOM 710 C CA . GLY A 1 88 ? 16.706 4.675 -10.728 1.00 71.38 88 GLY A CA 1
ATOM 711 C C . GLY A 1 88 ? 17.670 5.822 -10.432 1.00 71.38 88 GLY A C 1
ATOM 712 O O . GLY A 1 88 ? 17.492 6.980 -10.834 1.00 71.38 88 GLY A O 1
ATOM 713 N N . ASN A 1 89 ? 18.757 5.494 -9.736 1.00 65.00 89 ASN A N 1
ATOM 714 C CA . ASN A 1 89 ? 19.866 6.424 -9.562 1.00 65.00 89 ASN A CA 1
ATOM 715 C C . ASN A 1 89 ? 20.514 6.772 -10.913 1.00 65.00 89 ASN A C 1
ATOM 717 O O . ASN A 1 89 ? 20.721 5.913 -11.762 1.00 65.00 89 ASN A O 1
ATOM 721 N N . GLY A 1 90 ? 20.819 8.058 -11.115 1.00 66.44 90 GLY A N 1
ATOM 722 C CA . GLY A 1 90 ? 21.326 8.563 -12.396 1.00 66.44 90 GLY A CA 1
ATOM 723 C C . GLY A 1 90 ? 20.244 8.890 -13.431 1.00 66.44 90 GLY A C 1
ATOM 724 O O . GLY A 1 90 ? 20.593 9.134 -14.580 1.00 66.44 90 GLY A O 1
ATOM 725 N N . TYR A 1 91 ? 18.964 8.926 -13.028 1.00 69.62 91 TYR A N 1
ATOM 726 C CA . TYR A 1 91 ? 17.822 9.278 -13.891 1.00 69.62 91 TYR A CA 1
ATOM 727 C C . TYR A 1 91 ? 17.631 8.337 -15.084 1.00 69.62 91 TYR A C 1
ATOM 729 O O . TYR A 1 91 ? 17.156 8.744 -16.139 1.00 69.62 91 TYR A O 1
ATOM 737 N N . ARG A 1 92 ? 18.017 7.074 -14.910 1.00 74.31 92 ARG A N 1
ATOM 738 C CA . ARG A 1 92 ? 17.816 6.036 -15.915 1.00 74.31 92 ARG A CA 1
ATOM 739 C C . ARG A 1 92 ? 16.563 5.249 -15.595 1.00 74.31 92 ARG A C 1
ATOM 741 O O . ARG A 1 92 ? 16.281 4.985 -14.425 1.00 74.31 92 ARG A O 1
ATOM 748 N N . GLU A 1 93 ? 15.849 4.890 -16.646 1.00 79.56 93 GLU A N 1
ATOM 749 C CA . GLU A 1 93 ? 14.739 3.962 -16.564 1.00 79.56 93 GLU A CA 1
ATOM 750 C C . GLU A 1 93 ? 15.268 2.558 -16.261 1.00 79.56 93 GLU A C 1
ATOM 752 O O . GLU A 1 93 ? 16.248 2.104 -16.852 1.00 79.56 93 GLU A O 1
ATOM 757 N N . ILE A 1 94 ? 14.645 1.900 -15.293 1.00 76.00 94 ILE A N 1
ATOM 758 C CA . ILE A 1 94 ? 14.937 0.534 -14.880 1.00 76.00 94 ILE A CA 1
ATOM 759 C C . ILE A 1 94 ? 13.631 -0.244 -14.992 1.00 76.00 94 ILE A C 1
ATOM 761 O O . ILE A 1 94 ? 12.605 0.191 -14.469 1.00 76.00 94 ILE A O 1
ATOM 765 N N . THR A 1 95 ? 13.666 -1.390 -15.661 1.00 70.44 95 THR A N 1
ATOM 766 C CA . THR A 1 95 ? 12.522 -2.305 -15.790 1.00 70.44 95 THR A CA 1
ATOM 767 C C . THR A 1 95 ? 12.591 -3.430 -14.760 1.00 70.44 95 THR A C 1
ATOM 769 O O . THR A 1 95 ? 11.569 -3.803 -14.186 1.00 70.44 95 THR A O 1
ATOM 772 N N . ASP A 1 96 ? 13.802 -3.872 -14.409 1.00 67.19 96 ASP A N 1
ATOM 773 C CA . ASP A 1 96 ? 14.037 -4.974 -13.477 1.00 67.19 96 ASP A CA 1
ATOM 774 C C . ASP A 1 96 ? 14.914 -4.558 -12.295 1.00 67.19 96 ASP A C 1
ATOM 776 O O . ASP A 1 96 ? 15.964 -3.942 -12.448 1.00 67.19 96 ASP A O 1
ATOM 780 N N . ILE A 1 97 ? 14.462 -4.886 -11.081 1.00 65.12 97 ILE A N 1
ATOM 781 C CA . ILE A 1 97 ? 15.236 -4.685 -9.852 1.00 65.12 97 ILE A CA 1
ATOM 782 C C . ILE A 1 97 ? 15.810 -6.041 -9.457 1.00 65.12 97 ILE A C 1
ATOM 784 O O . ILE A 1 97 ? 15.159 -6.813 -8.744 1.00 65.12 97 ILE A O 1
ATOM 788 N N . GLU A 1 98 ? 17.017 -6.332 -9.927 1.00 58.66 98 GLU A N 1
ATOM 789 C CA . GLU A 1 98 ? 17.669 -7.622 -9.698 1.00 58.66 98 GLU A CA 1
ATOM 790 C C . GLU A 1 98 ? 18.425 -7.656 -8.363 1.00 58.66 98 GLU A C 1
ATOM 792 O O . GLU A 1 98 ? 18.493 -8.700 -7.710 1.00 58.66 98 GLU A O 1
ATOM 797 N N . SER A 1 99 ? 18.928 -6.512 -7.881 1.00 61.66 99 SER A N 1
ATOM 798 C CA . SER A 1 99 ? 19.705 -6.463 -6.640 1.00 61.66 99 SER A CA 1
ATOM 799 C C . SER A 1 99 ? 18.937 -5.896 -5.438 1.00 61.66 99 SER A C 1
ATOM 801 O O . SER A 1 99 ? 18.122 -4.972 -5.520 1.00 61.66 99 SER A O 1
ATOM 803 N N . ASN A 1 100 ? 19.255 -6.412 -4.243 1.00 58.88 100 ASN A N 1
ATOM 804 C CA . ASN A 1 100 ? 18.763 -5.853 -2.977 1.00 58.88 100 ASN A CA 1
ATOM 805 C C . ASN A 1 100 ? 19.216 -4.401 -2.750 1.00 58.88 100 ASN A C 1
ATOM 807 O O . ASN A 1 100 ? 18.549 -3.668 -2.022 1.00 58.88 100 ASN A O 1
ATOM 811 N N . TRP A 1 101 ? 20.320 -3.990 -3.380 1.00 57.56 101 TRP A N 1
ATOM 812 C CA . TRP A 1 101 ? 20.803 -2.614 -3.354 1.00 57.56 101 TRP A CA 1
ATOM 813 C C . TRP A 1 101 ? 19.900 -1.693 -4.178 1.00 57.56 101 TRP A C 1
ATOM 815 O O . TRP A 1 101 ? 19.475 -0.648 -3.690 1.00 57.56 101 TRP A O 1
ATOM 825 N N . GLU A 1 102 ? 19.491 -2.116 -5.375 1.00 56.84 102 GLU A N 1
ATOM 826 C CA . GLU A 1 102 ? 18.606 -1.325 -6.236 1.00 56.84 102 GLU A CA 1
ATOM 827 C C . GLU A 1 102 ? 17.220 -1.106 -5.617 1.00 56.84 102 GLU A C 1
ATOM 829 O O . GLU A 1 102 ? 16.651 -0.021 -5.756 1.00 56.84 102 GLU A O 1
ATOM 834 N N . ARG A 1 103 ? 16.734 -2.057 -4.799 1.00 57.09 103 ARG A N 1
ATOM 835 C CA . ARG A 1 103 ? 15.517 -1.902 -3.967 1.00 57.09 103 ARG A CA 1
ATOM 836 C C . ARG A 1 103 ? 15.581 -0.722 -2.988 1.00 57.09 103 ARG A C 1
ATOM 838 O O . ARG A 1 103 ? 14.542 -0.308 -2.479 1.00 57.09 103 ARG A O 1
ATOM 845 N N . SER A 1 104 ? 16.776 -0.209 -2.696 1.00 53.34 104 SER A N 1
ATOM 846 C CA . SER A 1 104 ? 17.029 0.984 -1.875 1.00 53.34 104 SER A CA 1
ATOM 847 C C . SER A 1 104 ? 17.455 2.205 -2.695 1.00 53.34 104 SER A C 1
ATOM 849 O O . SER A 1 104 ? 18.056 3.123 -2.153 1.00 53.34 104 SER A O 1
ATOM 851 N N . THR A 1 105 ? 17.203 2.210 -4.008 1.00 56.38 105 THR A N 1
ATOM 852 C CA . THR A 1 105 ? 17.591 3.322 -4.897 1.00 56.38 105 THR A CA 1
ATOM 853 C C . THR A 1 105 ? 16.545 3.696 -5.946 1.00 56.38 105 THR A C 1
ATOM 855 O O . THR A 1 105 ? 16.763 4.634 -6.716 1.00 56.38 105 THR A O 1
ATOM 858 N N . VAL A 1 106 ? 15.412 2.989 -5.991 1.00 65.94 106 VAL A N 1
ATOM 859 C CA . VAL A 1 106 ? 14.289 3.352 -6.859 1.00 65.94 106 VAL A CA 1
ATOM 860 C C . VAL A 1 106 ? 13.651 4.642 -6.361 1.00 65.94 106 VAL A C 1
ATOM 862 O O . VAL A 1 106 ? 13.182 4.727 -5.222 1.00 65.94 106 VAL A O 1
ATOM 865 N N . ARG A 1 107 ? 13.658 5.656 -7.231 1.00 67.38 107 ARG A N 1
ATOM 866 C CA . ARG A 1 107 ? 13.271 7.021 -6.874 1.00 67.38 107 ARG A CA 1
ATOM 867 C C . ARG A 1 107 ? 11.774 7.233 -7.006 1.00 67.38 107 ARG A C 1
ATOM 869 O O . ARG A 1 107 ? 11.118 7.670 -6.068 1.00 67.38 107 ARG A O 1
ATOM 876 N N . ILE A 1 108 ? 11.237 6.926 -8.179 1.00 72.62 108 ILE A N 1
ATOM 877 C CA . ILE A 1 108 ? 9.825 7.114 -8.515 1.00 72.62 108 ILE A CA 1
ATOM 878 C C . ILE A 1 108 ? 9.384 6.046 -9.513 1.00 72.62 108 ILE A C 1
ATOM 880 O O . ILE A 1 108 ? 10.213 5.508 -10.252 1.00 72.62 108 ILE A O 1
ATOM 884 N N . PHE A 1 109 ? 8.084 5.766 -9.538 1.00 74.88 109 PHE A N 1
ATOM 885 C CA . PHE A 1 109 ? 7.475 5.132 -10.699 1.00 74.88 109 PHE A CA 1
ATOM 886 C C . PHE A 1 109 ? 7.558 6.091 -11.885 1.00 74.88 109 PHE A C 1
ATOM 888 O O . PHE A 1 109 ? 7.365 7.296 -11.719 1.00 74.88 109 PHE A O 1
ATOM 895 N N . ASN A 1 110 ? 7.877 5.559 -13.058 1.00 74.56 110 ASN A N 1
ATOM 896 C CA . ASN A 1 110 ? 7.732 6.278 -14.307 1.00 74.56 110 ASN A CA 1
ATOM 897 C C . ASN A 1 110 ? 6.368 5.914 -14.895 1.00 74.56 110 ASN A C 1
ATOM 899 O O . ASN A 1 110 ? 6.184 4.814 -15.405 1.00 74.56 110 ASN A O 1
ATOM 903 N N . ASP A 1 111 ? 5.400 6.811 -14.762 1.00 67.88 111 ASP A N 1
ATOM 904 C CA . ASP A 1 111 ? 4.092 6.675 -15.405 1.00 67.88 111 ASP A CA 1
ATOM 905 C C . ASP A 1 111 ? 3.865 7.741 -16.480 1.00 67.88 111 ASP A C 1
ATOM 907 O O . ASP A 1 111 ? 2.727 8.084 -16.773 1.00 67.88 111 ASP A O 1
ATOM 911 N N . ASP A 1 112 ? 4.942 8.287 -17.050 1.00 68.25 112 ASP A N 1
ATOM 912 C CA . ASP A 1 112 ? 4.903 9.376 -18.034 1.00 68.25 112 ASP A CA 1
ATOM 913 C C . ASP A 1 112 ? 4.458 10.739 -17.465 1.00 68.25 112 ASP A C 1
ATOM 915 O O . ASP A 1 112 ? 4.067 11.652 -18.197 1.00 68.25 112 ASP A O 1
ATOM 919 N N . GLY A 1 113 ? 4.594 10.926 -16.147 1.00 61.09 113 GLY A N 1
ATOM 920 C CA . GLY A 1 113 ? 4.528 12.237 -15.498 1.00 61.09 113 GLY A CA 1
ATOM 921 C C . GLY A 1 113 ? 3.208 12.549 -14.797 1.00 61.09 113 GLY A C 1
ATOM 922 O O . GLY A 1 113 ? 2.919 13.727 -14.560 1.00 61.09 113 GLY A O 1
ATOM 923 N N . TYR A 1 114 ? 2.414 11.541 -14.432 1.00 57.31 114 TYR A N 1
ATOM 924 C CA . TYR A 1 114 ? 1.280 11.749 -13.538 1.00 57.31 114 TYR A CA 1
ATOM 925 C C . TYR A 1 114 ? 1.736 11.931 -12.092 1.00 57.31 114 TYR A C 1
ATOM 927 O O . TYR A 1 114 ? 2.749 11.423 -11.613 1.00 57.31 114 TYR A O 1
ATOM 935 N N . SER A 1 115 ? 0.940 12.710 -11.368 1.00 60.75 115 SER A N 1
ATOM 936 C CA . SER A 1 115 ? 1.067 12.873 -9.930 1.00 60.75 115 SER A CA 1
ATOM 937 C C . SER A 1 115 ? -0.333 13.067 -9.351 1.00 60.75 115 SER A C 1
ATOM 939 O O . SER A 1 115 ? -0.974 14.075 -9.664 1.00 60.75 115 SER A O 1
ATOM 941 N N . PRO A 1 116 ? -0.835 12.134 -8.524 1.00 67.25 116 PRO A N 1
ATOM 942 C CA . PRO A 1 116 ? -0.160 10.929 -8.020 1.00 67.25 116 PRO A CA 1
ATOM 943 C C . PRO A 1 116 ? -0.095 9.773 -9.041 1.00 67.25 116 PRO A C 1
ATOM 945 O O . PRO A 1 116 ? -0.868 9.754 -9.995 1.00 67.25 116 PRO A O 1
ATOM 948 N N . PHE A 1 117 ? 0.803 8.805 -8.809 1.00 73.50 117 PHE A N 1
ATOM 949 C CA . PHE A 1 117 ? 1.048 7.711 -9.755 1.00 73.50 117 PHE A CA 1
ATOM 950 C C . PHE A 1 117 ? -0.121 6.728 -9.884 1.00 73.50 117 PHE A C 1
ATOM 952 O O . PHE A 1 117 ? -0.655 6.284 -8.862 1.00 73.50 117 PHE A O 1
ATOM 959 N N . ILE A 1 118 ? -0.451 6.305 -11.109 1.00 81.56 118 ILE A N 1
ATOM 960 C CA . ILE A 1 118 ? -1.432 5.232 -11.361 1.00 81.56 118 ILE A CA 1
ATOM 961 C C . ILE A 1 118 ? -0.689 3.908 -11.533 1.00 81.56 118 ILE A C 1
ATOM 963 O O . ILE A 1 118 ? -0.166 3.600 -12.601 1.00 81.56 118 ILE A O 1
ATOM 967 N N . LEU A 1 119 ? -0.633 3.117 -10.462 1.0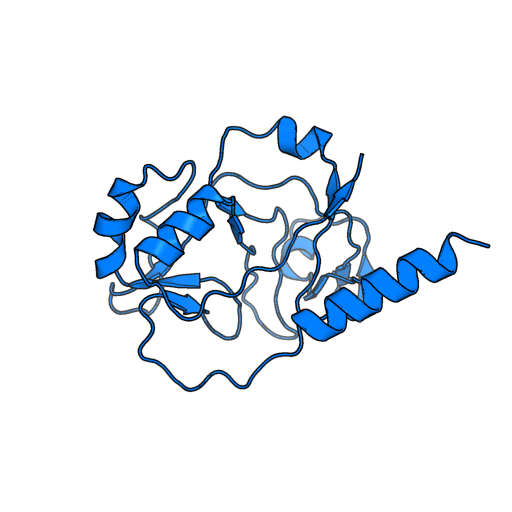0 85.19 119 LEU A N 1
ATOM 968 C CA . LEU A 1 119 ? 0.085 1.840 -10.466 1.00 85.19 119 LEU A CA 1
ATOM 969 C C . LEU A 1 119 ? -0.612 0.811 -11.357 1.00 85.19 119 LEU A C 1
ATOM 971 O O . LEU A 1 119 ? -1.840 0.791 -11.428 1.00 85.19 119 LEU A O 1
ATOM 975 N N . LYS A 1 120 ? 0.174 -0.078 -11.971 1.00 89.19 120 LYS A N 1
ATOM 976 C CA . LYS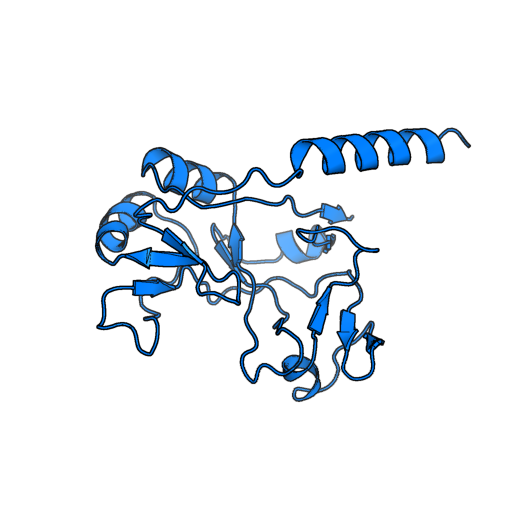 A 1 120 ? -0.319 -1.116 -12.882 1.00 89.19 120 LYS A CA 1
ATOM 977 C C . LYS A 1 120 ? 0.121 -2.500 -12.426 1.00 89.19 120 LYS A C 1
ATOM 979 O O . LYS A 1 120 ? 1.299 -2.699 -12.129 1.00 89.19 120 LYS A O 1
ATOM 984 N N . TYR A 1 121 ? -0.798 -3.459 -12.413 1.00 89.19 121 TYR A N 1
ATOM 985 C CA . TYR A 1 121 ? -0.521 -4.842 -12.018 1.00 89.19 121 TYR A CA 1
ATOM 986 C C . TYR A 1 121 ? -1.275 -5.834 -12.888 1.00 89.19 121 TYR A C 1
ATOM 988 O O . TYR A 1 121 ? -2.375 -5.540 -13.356 1.00 89.19 121 TYR A O 1
ATOM 996 N N . LYS A 1 122 ? -0.718 -7.039 -13.038 1.00 92.88 122 LYS A N 1
ATOM 997 C CA . LYS A 1 122 ? -1.441 -8.149 -13.657 1.00 92.88 122 LYS A CA 1
ATOM 998 C C . LYS A 1 122 ? -2.547 -8.632 -12.733 1.00 92.88 122 LYS A C 1
ATOM 1000 O O . LYS A 1 122 ? -2.311 -8.921 -11.559 1.00 92.88 122 LYS A O 1
ATOM 1005 N N . LYS A 1 123 ? -3.748 -8.761 -13.282 1.00 91.81 123 LYS A N 1
ATOM 1006 C CA . LYS A 1 123 ? -4.928 -9.224 -12.555 1.00 91.81 123 LYS A CA 1
ATOM 1007 C C . LYS A 1 123 ? -4.736 -10.637 -12.004 1.00 91.81 123 LYS A C 1
ATOM 1009 O O . LYS A 1 123 ? -4.961 -10.858 -10.818 1.00 91.81 123 LYS A O 1
ATOM 1014 N N . SER A 1 124 ? -4.235 -11.550 -12.833 1.00 94.12 124 SER A N 1
ATOM 1015 C CA . SER A 1 124 ? -3.982 -12.950 -12.465 1.00 94.12 124 SER A CA 1
ATOM 1016 C C . SER A 1 124 ? -3.008 -13.104 -11.291 1.00 94.12 124 SER A C 1
ATOM 1018 O O . SER A 1 124 ? -3.182 -13.981 -10.449 1.00 94.12 124 SER A O 1
ATOM 1020 N N . GLU A 1 125 ? -2.007 -12.227 -11.184 1.00 93.50 125 GLU A N 1
ATOM 1021 C CA . GLU A 1 125 ? -1.051 -12.245 -10.070 1.00 93.50 125 GLU A CA 1
ATOM 1022 C C . GLU A 1 125 ? -1.664 -11.719 -8.766 1.00 93.50 125 GLU A C 1
ATOM 1024 O O . GLU A 1 125 ? -1.292 -12.173 -7.686 1.00 93.50 125 GLU A O 1
ATOM 1029 N N . ILE A 1 126 ? -2.613 -10.782 -8.849 1.00 91.62 126 ILE A N 1
ATOM 1030 C CA . ILE A 1 126 ? -3.351 -10.284 -7.681 1.00 91.62 126 ILE A CA 1
ATOM 1031 C C . ILE A 1 126 ? -4.350 -11.323 -7.184 1.00 91.62 126 ILE A C 1
ATOM 1033 O O . ILE A 1 126 ? -4.478 -11.509 -5.979 1.00 91.62 126 ILE A O 1
ATOM 1037 N N . GLU A 1 127 ? -5.040 -12.007 -8.094 1.00 90.06 127 GLU A N 1
ATOM 1038 C CA . GLU A 1 127 ? -5.994 -13.070 -7.756 1.00 90.06 127 GLU A CA 1
ATOM 1039 C C . GLU A 1 127 ? -5.323 -14.261 -7.054 1.00 90.06 127 GLU A C 1
ATOM 1041 O O . GLU A 1 127 ? -5.980 -14.987 -6.312 1.00 90.06 127 GLU A O 1
ATOM 1046 N N . ALA A 1 128 ? -4.011 -14.438 -7.238 1.00 93.00 128 ALA A N 1
ATOM 1047 C CA . ALA A 1 128 ? -3.214 -15.445 -6.542 1.00 93.00 128 ALA A CA 1
ATOM 1048 C C . ALA A 1 128 ? -2.783 -15.034 -5.117 1.00 93.00 128 ALA A C 1
ATOM 1050 O O . ALA A 1 128 ? -2.217 -15.854 -4.388 1.00 93.00 128 ALA A O 1
ATOM 1051 N N . LEU A 1 129 ? -3.001 -13.778 -4.708 1.00 92.69 129 LEU A N 1
ATOM 1052 C CA . LEU A 1 129 ? -2.684 -13.317 -3.355 1.00 92.69 129 LEU A CA 1
ATOM 1053 C C . LEU A 1 129 ? -3.710 -13.838 -2.337 1.00 92.69 129 LEU A C 1
ATOM 1055 O O . LEU A 1 129 ? -4.875 -14.043 -2.675 1.00 92.69 129 LEU A O 1
ATOM 1059 N N . PRO A 1 130 ? -3.315 -14.008 -1.060 1.00 93.25 130 PRO A N 1
ATOM 1060 C CA . PRO A 1 130 ? -4.286 -14.252 -0.001 1.00 93.25 130 PRO A CA 1
ATOM 1061 C C . PRO A 1 130 ? -5.238 -13.062 0.124 1.00 93.25 130 PRO A C 1
ATOM 1063 O O . PRO A 1 130 ? -4.839 -11.925 -0.103 1.00 93.25 130 PRO A O 1
ATOM 1066 N N . ASP A 1 131 ? -6.464 -13.312 0.568 1.00 93.81 131 ASP A N 1
ATOM 1067 C CA . ASP A 1 131 ? -7.456 -12.273 0.830 1.00 93.81 131 ASP A CA 1
ATOM 1068 C C . ASP A 1 131 ? -6.903 -11.094 1.659 1.00 93.81 131 ASP A C 1
ATOM 1070 O O . ASP A 1 131 ? -6.379 -11.269 2.763 1.00 93.81 131 ASP A O 1
ATOM 1074 N N . PHE A 1 132 ? -7.088 -9.868 1.162 1.00 93.38 132 PHE A N 1
ATOM 1075 C CA . PHE A 1 132 ? -6.586 -8.652 1.803 1.00 93.38 132 PHE A CA 1
ATOM 1076 C C . PHE A 1 132 ? -7.595 -7.500 1.739 1.00 93.38 132 PHE A C 1
ATOM 1078 O O . PHE A 1 132 ? -8.419 -7.414 0.832 1.00 93.38 132 PHE A O 1
ATOM 1085 N N . ASP A 1 133 ? -7.519 -6.585 2.708 1.00 92.62 133 ASP A N 1
ATOM 1086 C CA . ASP A 1 133 ? -8.147 -5.258 2.632 1.00 92.62 133 ASP A CA 1
ATOM 1087 C C . ASP A 1 133 ? -7.102 -4.134 2.548 1.00 92.62 133 ASP A C 1
ATOM 1089 O O . ASP A 1 133 ? -7.401 -3.027 2.095 1.00 92.62 133 ASP A O 1
ATOM 1093 N N . ILE A 1 134 ? -5.861 -4.447 2.924 1.00 91.50 134 ILE A N 1
ATOM 1094 C CA . ILE A 1 134 ? -4.664 -3.636 2.733 1.00 91.50 134 ILE A CA 1
ATOM 1095 C C . ILE A 1 134 ? -3.496 -4.548 2.350 1.00 91.50 134 ILE A C 1
ATOM 1097 O O . ILE A 1 134 ? -3.345 -5.638 2.891 1.00 91.50 134 ILE A O 1
ATOM 1101 N N . VAL A 1 135 ? -2.661 -4.083 1.432 1.00 93.19 135 VAL A N 1
ATOM 1102 C CA . VAL A 1 135 ? -1.470 -4.773 0.935 1.00 93.19 135 VAL A CA 1
ATOM 1103 C C . VAL A 1 135 ? -0.385 -3.736 0.658 1.00 93.19 135 VAL A C 1
ATOM 1105 O O . VAL A 1 135 ? -0.680 -2.557 0.473 1.00 93.19 135 VAL A O 1
ATOM 1108 N N . MET A 1 136 ? 0.882 -4.135 0.647 1.00 91.25 136 MET A N 1
ATOM 1109 C CA . MET A 1 136 ? 1.985 -3.225 0.340 1.00 91.25 136 MET A CA 1
ATOM 1110 C C . MET A 1 136 ? 2.525 -3.464 -1.070 1.00 91.25 136 MET A C 1
ATOM 1112 O O . MET A 1 136 ? 2.654 -4.604 -1.497 1.00 91.25 136 MET A O 1
ATOM 1116 N N . THR A 1 137 ? 2.923 -2.407 -1.775 1.00 88.81 137 THR A N 1
ATOM 1117 C CA . THR A 1 137 ? 3.780 -2.517 -2.978 1.00 88.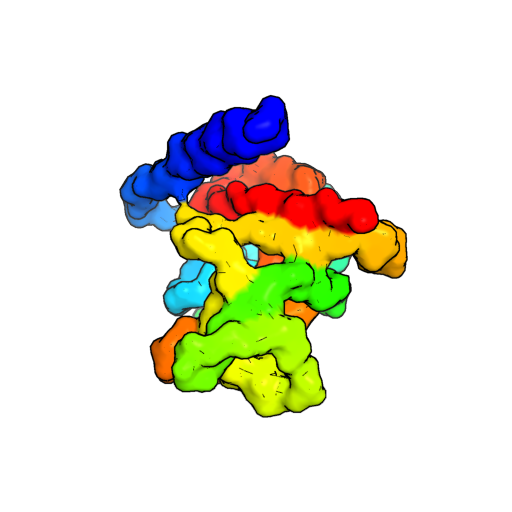81 137 THR A CA 1
ATOM 1118 C C . THR A 1 137 ? 4.977 -3.448 -2.726 1.00 88.81 137 THR A C 1
ATOM 1120 O O . THR A 1 137 ? 5.558 -3.455 -1.632 1.00 88.81 137 THR A O 1
ATOM 1123 N N . ALA A 1 138 ? 5.383 -4.242 -3.722 1.00 87.06 138 ALA A N 1
ATOM 1124 C CA . ALA A 1 138 ? 6.617 -5.025 -3.616 1.00 87.06 138 ALA A CA 1
ATOM 1125 C C . ALA A 1 138 ? 7.828 -4.090 -3.441 1.00 87.06 138 ALA A C 1
ATOM 1127 O O . ALA A 1 138 ? 8.735 -4.339 -2.626 1.00 87.06 138 ALA A O 1
ATOM 1128 N N . GLU A 1 139 ? 7.775 -2.986 -4.181 1.00 83.38 139 GLU A N 1
ATOM 1129 C CA . GLU A 1 139 ? 8.770 -1.940 -4.330 1.00 83.38 139 GLU A CA 1
ATOM 1130 C C . GLU A 1 139 ? 8.861 -1.035 -3.124 1.00 83.38 139 GLU A C 1
ATOM 1132 O O . GLU A 1 139 ? 7.870 -0.717 -2.474 1.00 83.38 139 GLU A O 1
ATOM 1137 N N . ARG A 1 140 ? 10.074 -0.550 -2.864 1.00 80.94 140 ARG A N 1
ATOM 1138 C CA . ARG A 1 140 ? 10.260 0.590 -1.981 1.00 80.94 140 ARG A CA 1
ATOM 1139 C C . ARG A 1 140 ? 10.590 1.813 -2.828 1.00 80.94 140 ARG A C 1
ATOM 1141 O O . ARG A 1 140 ? 11.438 1.731 -3.707 1.00 80.94 140 ARG A O 1
ATOM 1148 N N . ILE A 1 141 ? 9.949 2.930 -2.523 1.00 77.44 141 ILE A N 1
ATOM 1149 C CA . ILE A 1 141 ? 10.102 4.208 -3.215 1.00 77.44 141 ILE A CA 1
ATOM 1150 C C . ILE A 1 141 ? 10.680 5.214 -2.226 1.00 77.44 141 ILE A C 1
ATOM 1152 O O . ILE A 1 141 ? 10.248 5.270 -1.069 1.00 77.44 141 ILE A O 1
ATOM 1156 N N . GLY A 1 142 ? 11.665 5.992 -2.662 1.00 69.12 142 GLY A N 1
ATOM 1157 C CA . GLY A 1 142 ? 12.288 7.051 -1.871 1.00 69.12 142 GLY A CA 1
ATOM 1158 C C . GLY A 1 142 ? 12.529 8.296 -2.716 1.00 69.12 142 GLY A C 1
ATOM 1159 O O . GLY A 1 142 ? 12.801 8.215 -3.904 1.00 69.12 142 GLY A O 1
ATOM 1160 N N . THR A 1 143 ? 12.451 9.481 -2.120 1.00 59.12 143 THR A N 1
ATOM 1161 C CA . THR A 1 143 ? 12.791 10.720 -2.830 1.00 59.12 143 THR A CA 1
ATOM 1162 C C . THR A 1 143 ? 14.304 10.850 -2.952 1.00 59.12 143 THR A C 1
ATOM 1164 O O . THR A 1 143 ? 15.053 10.389 -2.092 1.00 59.12 143 THR A O 1
ATOM 1167 N N . LEU A 1 144 ? 14.744 11.551 -3.995 1.00 50.56 144 LEU A N 1
ATOM 1168 C CA . LEU A 1 144 ? 16.127 11.973 -4.212 1.00 50.56 144 LEU A CA 1
ATOM 1169 C C . LEU A 1 144 ? 16.837 12.405 -2.913 1.00 50.56 144 LEU A C 1
ATOM 1171 O O . LEU A 1 144 ? 16.414 13.350 -2.252 1.00 50.56 144 LEU A O 1
ATOM 1175 N N . GLY A 1 145 ? 17.922 11.705 -2.564 1.00 53.28 145 GLY A N 1
ATOM 1176 C CA . GLY A 1 145 ? 18.779 12.030 -1.415 1.00 53.28 145 GLY A CA 1
ATOM 1177 C C . GLY A 1 145 ? 18.276 11.540 -0.053 1.00 53.28 145 GLY A C 1
ATOM 1178 O O . GLY A 1 145 ? 18.950 11.757 0.951 1.00 53.28 145 GLY A O 1
ATOM 1179 N N . ALA A 1 146 ? 17.125 10.869 0.010 1.00 57.50 146 ALA A N 1
ATOM 1180 C CA . ALA A 1 146 ? 16.633 10.299 1.253 1.00 57.50 146 ALA A CA 1
ATOM 1181 C C . ALA A 1 146 ? 17.187 8.890 1.489 1.00 57.50 146 ALA A C 1
ATOM 1183 O O . ALA A 1 146 ? 17.094 8.013 0.636 1.00 57.50 146 ALA A O 1
ATOM 1184 N N . TYR A 1 147 ? 17.665 8.636 2.706 1.00 60.91 147 TYR A N 1
ATOM 1185 C CA . TYR A 1 147 ? 18.032 7.289 3.162 1.00 60.91 147 TYR A CA 1
ATOM 1186 C C . TYR A 1 147 ? 16.811 6.401 3.471 1.00 60.91 147 TYR A C 1
ATOM 1188 O O . TYR A 1 147 ? 16.958 5.247 3.872 1.00 60.91 147 TYR A O 1
ATOM 1196 N N . THR A 1 148 ? 15.594 6.918 3.284 1.00 63.94 148 THR A N 1
ATOM 1197 C CA . THR A 1 148 ? 14.351 6.246 3.665 1.00 63.94 148 THR A CA 1
ATOM 1198 C C . THR A 1 148 ? 13.566 5.835 2.427 1.00 63.94 148 THR A C 1
ATOM 1200 O O . THR A 1 148 ? 13.107 6.682 1.667 1.00 63.94 148 THR A O 1
ATOM 1203 N N . HIS A 1 149 ? 13.363 4.525 2.275 1.00 73.44 149 HIS A N 1
ATOM 1204 C CA . HIS A 1 149 ? 12.587 3.928 1.189 1.00 73.44 149 HIS A CA 1
ATOM 1205 C C . HIS A 1 149 ? 11.364 3.212 1.758 1.00 73.44 149 HIS A C 1
ATOM 1207 O O . HIS A 1 149 ? 11.485 2.334 2.628 1.00 73.44 149 HIS A O 1
ATOM 1213 N N . ILE A 1 150 ? 10.186 3.576 1.259 1.00 77.12 150 ILE A N 1
ATOM 1214 C CA . ILE A 1 150 ? 8.897 3.157 1.804 1.00 77.12 150 ILE A CA 1
ATOM 1215 C C . ILE A 1 150 ? 8.121 2.301 0.813 1.00 77.12 150 ILE A C 1
ATOM 1217 O O . ILE A 1 150 ? 8.211 2.502 -0.389 1.00 77.12 150 ILE A O 1
ATOM 1221 N N . ARG A 1 151 ? 7.315 1.373 1.319 1.00 83.25 151 ARG A N 1
ATOM 1222 C CA . ARG A 1 151 ? 6.281 0.739 0.501 1.00 83.25 151 ARG A CA 1
ATOM 1223 C C . ARG A 1 151 ? 5.029 1.598 0.553 1.00 83.25 151 ARG A C 1
ATOM 1225 O O . ARG A 1 151 ? 4.639 2.030 1.638 1.00 83.25 151 ARG A O 1
ATOM 1232 N N . LEU A 1 152 ? 4.404 1.821 -0.595 1.00 84.00 152 LEU A N 1
ATOM 1233 C CA . LEU A 1 152 ? 3.062 2.387 -0.655 1.00 84.00 152 LEU A CA 1
ATOM 1234 C C . LEU A 1 152 ? 2.032 1.313 -0.270 1.00 84.00 152 LEU A C 1
ATOM 1236 O O . LEU A 1 152 ? 2.177 0.174 -0.729 1.00 84.00 152 LEU A O 1
ATOM 1240 N N . PRO A 1 153 ? 1.026 1.641 0.555 1.00 88.06 153 PRO A N 1
ATOM 1241 C CA . PRO A 1 153 ? -0.114 0.768 0.789 1.00 88.06 153 PRO A CA 1
ATOM 1242 C C . PRO A 1 153 ? -1.122 0.864 -0.365 1.00 88.06 153 PRO A C 1
ATOM 1244 O O . PRO A 1 153 ? -1.413 1.953 -0.857 1.00 88.06 153 PRO A O 1
ATOM 1247 N N . LEU A 1 154 ? -1.691 -0.273 -0.750 1.00 88.88 154 LEU A N 1
ATOM 1248 C CA . LEU A 1 154 ? -2.861 -0.390 -1.614 1.00 88.88 154 LEU A CA 1
ATOM 1249 C C . LEU A 1 154 ? -3.996 -0.982 -0.784 1.00 88.88 154 LEU A C 1
ATOM 1251 O O . LEU A 1 154 ? -3.757 -1.771 0.129 1.00 88.88 154 LEU A O 1
ATOM 1255 N N . VAL A 1 155 ? -5.231 -0.589 -1.077 1.00 89.94 155 VAL A N 1
ATOM 1256 C CA . VAL A 1 155 ? -6.380 -0.925 -0.233 1.00 89.94 155 VAL A CA 1
ATOM 1257 C C . VAL A 1 155 ? -7.620 -1.239 -1.058 1.00 89.94 155 VAL A C 1
ATOM 1259 O O . VAL A 1 155 ? -7.787 -0.735 -2.168 1.00 89.94 155 VAL A O 1
ATOM 1262 N N . THR A 1 156 ? -8.518 -2.046 -0.498 1.00 89.06 156 THR A N 1
ATOM 1263 C CA . THR A 1 156 ? -9.800 -2.386 -1.127 1.00 89.06 156 THR A CA 1
ATOM 1264 C C . THR A 1 156 ? -10.867 -1.315 -0.872 1.00 89.06 156 THR A C 1
ATOM 1266 O O . THR A 1 156 ? -10.721 -0.421 -0.031 1.00 89.06 156 THR A O 1
ATOM 1269 N N . GLN A 1 157 ? -12.013 -1.429 -1.555 1.00 85.94 157 GLN A N 1
ATOM 1270 C CA . GLN A 1 157 ? -13.179 -0.580 -1.276 1.00 85.94 157 GLN A CA 1
ATOM 1271 C C . GLN A 1 157 ? -13.721 -0.776 0.148 1.00 85.94 157 GLN A C 1
ATOM 1273 O O . GLN A 1 157 ? -14.198 0.186 0.751 1.00 85.94 157 GLN A O 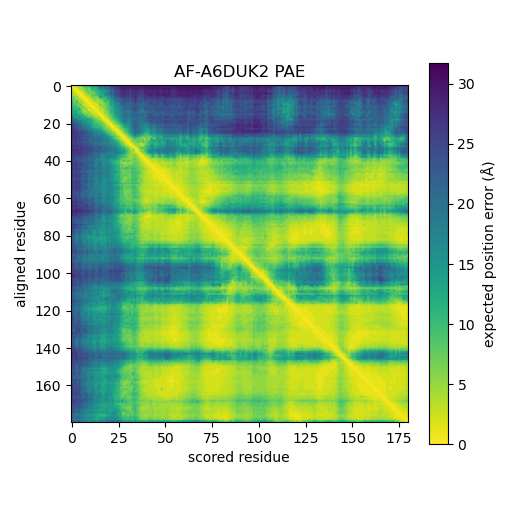1
ATOM 1278 N N . LYS A 1 158 ? -13.602 -1.984 0.723 1.00 88.94 158 LYS A N 1
ATOM 1279 C CA . LYS A 1 158 ? -13.996 -2.258 2.117 1.00 88.94 158 LYS A CA 1
ATOM 1280 C C . LYS A 1 158 ? -13.174 -1.412 3.090 1.00 88.94 158 LYS A C 1
ATOM 1282 O O . LYS A 1 158 ? -13.748 -0.753 3.956 1.00 88.94 158 LYS A O 1
ATOM 1287 N N . PHE A 1 159 ? -11.854 -1.357 2.903 1.00 89.31 159 PHE A N 1
ATOM 1288 C CA . PHE A 1 159 ? -10.981 -0.488 3.694 1.00 89.31 159 PHE A CA 1
ATOM 1289 C C . PHE A 1 159 ? -11.360 0.987 3.530 1.00 89.31 159 PHE A C 1
ATOM 1291 O O . PHE A 1 159 ? -11.514 1.700 4.522 1.00 89.31 159 PHE A O 1
ATOM 1298 N N . ARG A 1 160 ? -11.561 1.451 2.286 1.00 85.38 160 ARG A N 1
ATOM 1299 C CA . ARG A 1 160 ? -11.975 2.836 2.012 1.00 85.38 160 ARG A CA 1
ATOM 1300 C C . ARG A 1 160 ? -13.264 3.187 2.752 1.00 85.38 160 ARG A C 1
ATOM 1302 O O . ARG A 1 160 ? -13.308 4.212 3.429 1.00 85.38 160 ARG A O 1
ATOM 1309 N N . LYS A 1 161 ? -14.278 2.319 2.669 1.00 85.06 161 LYS A N 1
ATOM 1310 C CA . LYS A 1 161 ? -15.548 2.485 3.381 1.00 85.06 161 LYS A CA 1
ATOM 1311 C C . LYS A 1 161 ? -15.326 2.575 4.891 1.00 85.06 161 LYS A C 1
ATOM 1313 O O . LYS A 1 161 ? -15.843 3.499 5.508 1.00 85.06 161 LYS A O 1
ATOM 1318 N N . ALA A 1 162 ? -14.510 1.689 5.465 1.00 87.75 162 ALA A N 1
ATOM 1319 C CA . ALA A 1 162 ? -14.189 1.719 6.891 1.00 87.75 162 ALA A CA 1
ATOM 1320 C C . ALA A 1 162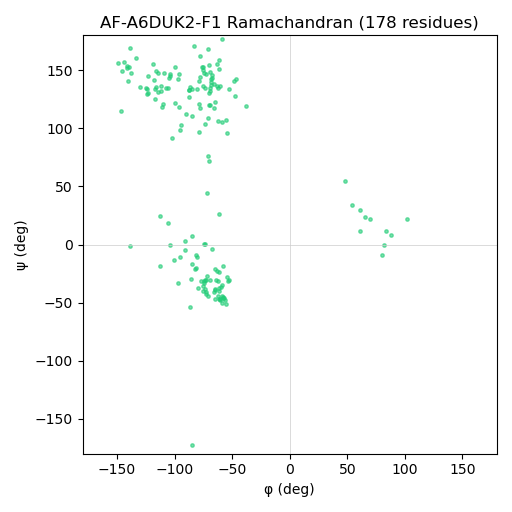 ? -13.579 3.064 7.317 1.00 87.75 162 ALA A C 1
ATOM 1322 O O . ALA A 1 162 ? -14.016 3.670 8.294 1.00 87.75 162 ALA A O 1
ATOM 1323 N N . MET A 1 163 ? -12.614 3.586 6.556 1.00 84.56 163 MET A N 1
ATOM 1324 C CA . MET A 1 163 ? -12.016 4.894 6.844 1.00 84.56 163 MET A CA 1
ATOM 1325 C C . MET A 1 163 ? -13.028 6.043 6.710 1.00 84.56 163 MET A C 1
ATOM 1327 O O . MET A 1 163 ? -13.007 6.980 7.513 1.00 84.56 163 MET A O 1
ATOM 1331 N N . THR A 1 164 ? -13.928 5.975 5.724 1.00 82.75 164 THR A N 1
ATOM 1332 C CA . THR A 1 164 ? -15.010 6.953 5.535 1.00 82.75 164 THR A CA 1
ATOM 1333 C C . THR A 1 164 ? -16.010 6.932 6.690 1.00 82.75 164 THR A C 1
ATOM 1335 O O . THR A 1 164 ? -16.322 7.992 7.233 1.00 82.75 164 THR A O 1
ATOM 1338 N N . ASP A 1 165 ? -16.468 5.753 7.107 1.00 84.56 165 ASP A N 1
ATOM 1339 C CA . ASP A 1 165 ? -17.405 5.580 8.222 1.00 84.56 165 ASP A CA 1
ATOM 1340 C C . ASP A 1 165 ? -16.793 6.098 9.541 1.00 84.56 165 ASP A C 1
ATOM 1342 O O . ASP A 1 165 ? -17.461 6.758 10.339 1.00 84.56 165 ASP A O 1
ATOM 1346 N N . LEU A 1 166 ? -15.483 5.889 9.729 1.00 82.38 166 LEU A N 1
ATOM 1347 C CA . LEU A 1 166 ? -14.697 6.438 10.841 1.00 82.38 166 LEU A CA 1
ATOM 1348 C C . LEU A 1 166 ? -14.403 7.941 10.718 1.00 82.38 166 LEU A C 1
ATOM 1350 O O . LEU A 1 166 ? -13.759 8.519 11.596 1.00 82.38 166 LEU A O 1
ATOM 1354 N N . LYS A 1 167 ? -14.877 8.590 9.647 1.00 78.94 167 LYS A N 1
ATOM 1355 C CA . LYS A 1 167 ? -14.676 10.016 9.348 1.00 78.94 167 LYS A CA 1
ATOM 1356 C C . LYS A 1 167 ? -13.198 10.410 9.352 1.00 78.94 167 LYS A C 1
ATOM 1358 O O . LYS A 1 167 ? -12.839 11.535 9.718 1.00 78.94 167 LYS A O 1
ATOM 1363 N N . VAL A 1 168 ? -12.334 9.491 8.926 1.00 73.31 168 VAL A N 1
ATOM 1364 C CA . VAL A 1 168 ? -10.912 9.760 8.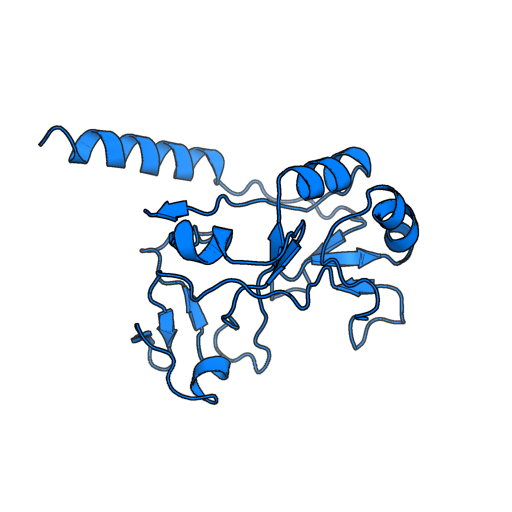753 1.00 73.31 168 VAL A CA 1
ATOM 1365 C C . VAL A 1 168 ? -10.736 10.792 7.642 1.00 73.31 168 VAL A C 1
ATOM 1367 O O . VAL A 1 168 ? -11.169 10.600 6.509 1.00 73.31 168 VAL A O 1
ATOM 1370 N N . ARG A 1 169 ? -10.080 11.908 7.968 1.00 66.88 169 ARG A N 1
ATOM 1371 C CA . ARG A 1 169 ? -9.767 12.988 7.020 1.00 66.88 169 ARG A CA 1
ATOM 1372 C C . ARG A 1 169 ? -8.326 12.879 6.531 1.00 66.88 169 ARG A C 1
ATOM 1374 O O . ARG A 1 169 ? -7.468 12.431 7.284 1.00 66.88 169 ARG A O 1
ATOM 1381 N N . GLY A 1 170 ? -8.060 13.386 5.327 1.00 68.62 170 GLY A N 1
ATOM 1382 C CA . GLY A 1 170 ? -6.702 13.512 4.780 1.00 68.62 170 GLY A CA 1
ATOM 1383 C C . GLY A 1 170 ? -6.190 12.286 4.022 1.00 68.62 170 GLY A C 1
ATOM 1384 O O . GLY A 1 170 ? -5.018 12.256 3.667 1.00 68.62 170 GLY A O 1
ATOM 1385 N N . LEU A 1 171 ? -7.049 11.296 3.768 1.00 74.25 171 LEU A N 1
ATOM 1386 C CA . LEU A 1 171 ? -6.745 10.198 2.856 1.00 74.25 171 LEU A CA 1
ATOM 1387 C C . LEU A 1 171 ? -7.133 10.589 1.431 1.00 74.25 171 LEU A C 1
ATOM 1389 O O . LEU A 1 171 ? -8.243 11.069 1.200 1.00 74.25 171 LEU A O 1
ATOM 1393 N N . GLN A 1 172 ? -6.223 10.346 0.496 1.00 76.19 172 GLN A N 1
ATOM 1394 C CA . GLN A 1 172 ? -6.467 10.438 -0.936 1.00 76.19 172 GLN A CA 1
ATOM 1395 C C . GLN A 1 172 ? -6.265 9.043 -1.524 1.00 76.19 172 GLN A C 1
ATOM 1397 O O . GLN A 1 172 ? -5.304 8.358 -1.174 1.00 76.19 172 GLN A O 1
ATOM 1402 N N . TYR A 1 173 ? -7.196 8.614 -2.370 1.00 79.50 173 TYR A N 1
ATOM 1403 C CA . TYR A 1 173 ? -7.155 7.306 -3.014 1.00 79.50 173 TYR A CA 1
ATOM 1404 C C . TYR A 1 173 ? -6.912 7.508 -4.498 1.00 79.50 173 TYR A C 1
ATOM 1406 O O . TYR A 1 173 ? -7.586 8.322 -5.127 1.00 79.50 173 TYR A O 1
ATOM 1414 N N . VAL A 1 174 ? -5.959 6.757 -5.029 1.00 80.12 174 VAL A N 1
ATOM 1415 C CA . VAL A 1 174 ? -5.615 6.744 -6.448 1.00 80.12 174 VAL A CA 1
ATOM 1416 C C . VAL A 1 174 ? -5.964 5.355 -6.959 1.00 80.12 174 VAL A C 1
ATOM 1418 O O . VAL A 1 174 ? -5.645 4.378 -6.272 1.00 80.12 174 VAL A O 1
ATOM 1421 N N . PRO A 1 175 ? -6.680 5.239 -8.086 1.00 79.88 175 PRO A N 1
ATOM 1422 C CA . PRO A 1 175 ? -6.986 3.943 -8.652 1.00 79.88 175 PRO A CA 1
ATOM 1423 C C . PRO A 1 175 ? -5.702 3.225 -9.060 1.00 79.88 175 PRO A C 1
ATOM 1425 O O . PRO A 1 175 ? -4.673 3.831 -9.352 1.00 79.88 175 PRO A O 1
ATOM 1428 N N . VAL A 1 176 ? -5.810 1.907 -9.085 1.00 82.44 176 VAL A N 1
ATOM 1429 C CA . VAL A 1 176 ? -4.797 1.004 -9.611 1.00 82.44 176 VAL A CA 1
ATOM 1430 C C . VAL A 1 176 ? -5.380 0.390 -10.872 1.00 82.44 176 VAL A C 1
ATOM 1432 O O . VAL A 1 176 ? -6.552 0.011 -10.892 1.00 82.44 176 VAL A O 1
ATOM 1435 N N . GLU A 1 177 ? -4.576 0.313 -11.920 1.00 87.00 177 GLU A N 1
ATOM 1436 C CA . GLU A 1 177 ? -4.949 -0.325 -13.173 1.00 87.00 177 GLU A CA 1
ATOM 1437 C C . GLU A 1 177 ? -4.629 -1.821 -13.100 1.00 87.00 177 GLU A C 1
ATOM 1439 O O . GLU A 1 177 ? -3.510 -2.227 -12.771 1.00 87.00 177 GLU A O 1
ATOM 1444 N N . LEU A 1 178 ? -5.634 -2.641 -13.398 1.00 87.06 178 LEU A N 1
ATOM 1445 C CA . LEU A 1 178 ? -5.481 -4.082 -13.545 1.00 87.06 178 LEU A CA 1
ATOM 1446 C C . LEU A 1 178 ? -5.404 -4.397 -15.033 1.00 87.06 178 LEU A C 1
ATOM 1448 O O . LEU A 1 178 ? -6.330 -4.060 -15.770 1.00 87.06 178 LEU A O 1
ATOM 1452 N N . VAL A 1 179 ? -4.310 -5.026 -15.451 1.00 90.81 179 VAL A N 1
ATOM 1453 C CA . VAL A 1 179 ? -4.125 -5.503 -16.824 1.00 90.81 179 VAL A CA 1
ATOM 1454 C C . VAL A 1 179 ? -4.308 -7.018 -16.869 1.00 90.81 179 VAL A C 1
ATOM 1456 O O . VAL A 1 179 ? -3.953 -7.710 -15.908 1.00 90.81 179 VAL A O 1
ATOM 1459 N N . ASP A 1 180 ? -4.880 -7.517 -17.961 1.00 85.62 180 ASP A N 1
ATOM 1460 C CA . ASP A 1 180 ? -5.065 -8.953 -18.207 1.00 85.62 180 ASP A CA 1
ATOM 1461 C C . ASP A 1 180 ? -3.779 -9.618 -18.735 1.00 85.62 180 ASP A C 1
ATOM 1463 O O . ASP A 1 180 ? -3.031 -8.966 -19.504 1.00 85.62 180 ASP A O 1
#

Nearest PDB structures (foldseek):
  4qb7-assembly1_A  TM=1.866E-01  e=7.137E+00  Phocaeicola vulgatus ATCC 8482

Secondary structure (DSSP, 8-state):
-HHHHHHHHHHHHHHHHT----------SEEE-TTS--EEEEHHHHHHHHTT--TT-B---B-TTS-S-EEE-B-S-B----SSEEE-TTS-EES---STTGGGT--EEESSS-SS---EEEHHHHHTSPP-SEEE-SS-B--TT-S--BPPEEE-HHHHHHHHHTT--S------EEE-